Protein AF-A0A8T7EF44-F1 (afdb_monomer)

Solvent-accessible surface area (backbone atoms only — not comparable to full-atom values): 13063 Å² total; per-residue (Å²): 136,85,84,79,84,84,71,67,65,66,62,53,54,52,51,52,52,53,52,50,49,51,51,51,49,50,51,50,52,53,50,50,57,47,48,60,54,54,72,67,43,78,77,79,65,76,77,76,82,50,74,71,55,57,51,50,39,50,51,51,50,52,50,48,64,78,39,35,59,76,79,38,73,73,38,42,72,37,66,84,76,73,82,87,75,53,91,86,51,79,58,60,16,49,61,28,76,53,98,60,43,70,38,52,36,31,26,26,42,82,87,61,26,39,36,41,36,44,79,31,77,41,66,58,57,66,66,54,57,62,48,46,53,38,42,46,53,45,44,54,76,74,69,55,52,96,93,47,52,67,34,33,36,40,40,20,52,39,87,47,76,67,38,50,60,64,47,75,77,50,84,60,59,48,78,44,78,53,87,83,89,86,84,85,78,78,68,63,94,91,45,75,76,60,84,75,64,67,68,65,62,69,70,67,66,78,78,78,83,86,85,89,134

Mean predicted aligned error: 16.32 Å

Sequence (213 aa):
MMDWSAFGGAAVGAIFAVVAMIVIFAIWDYFDRRKAKNDQQPTQSKPAKSPLDDILESHLEEYIIAHFGELFPGWKIVDVESDTAAKMIRPLGVRRRTEGGEIDILCTDNNGDFVVIELKRNRAPDEVVAQIDRYMAWVEQNLVQPNQQVRGIIIARKFSKHLNYTLSRRSGIDFWLYDWQLNFTPVTNGQTKGVSEIHDSNLNQSNQGHLDA

Nearest PDB structures (foldseek):
  5gkh-assembly1_B  TM=8.543E-01  e=9.699E-0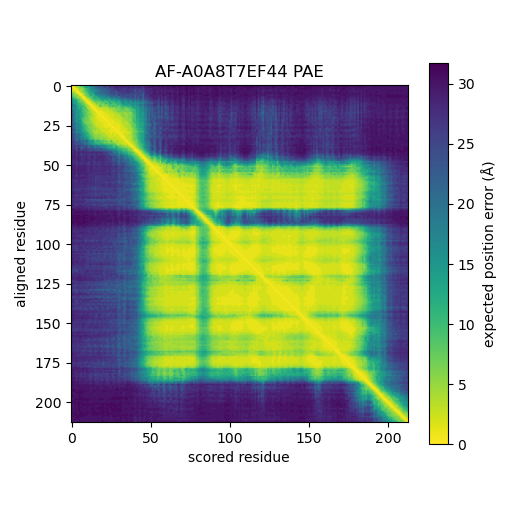7  Thermococcus kodakarensis KOD1
  2vld-assembly1_B  TM=8.058E-01  e=9.091E-07  Pyrococcus abyssi
  5gkj-assembly1_B  TM=7.876E-01  e=1.854E-06  Thermococcus kodakarensis KOD1
  6wan-assembly2_B  TM=4.853E-01  e=4.666E-01  Acinetobacter baumannii
  1fo8-assembly1_A  TM=5.170E-01  e=3.708E+00  Oryctolagus cuniculus

pLDDT: mean 77.29, std 19.38, range [37.94, 98.5]

Secondary structure (DSSP, 8-state):
----TTSSHHHHHHHHHHHHHHHHHHHHHHHHHHHHHHTTS-----PPPPHHHHHHHHHHHHHHHHTHHHHSTT-EE------SSGGGS--TTEEEEETTEEEEEEEE-TTS-EEEEEEEEEEPPTHHHHHHHHHHHHHHHHTPPTT--EEEEEEEEE--HHHHHHHTT-SSEEEEE----------BTTB---TTSTTTTTTSSTTSSSS--

Foldseek 3Di:
DDDPPPPPPPVVVVVVVVVVVVVVVVVVVVVVVVVVVVVPPPPPDPPDQDPVQVVLQVVVLVVCQVCVCVVAPQKAFDADDPDPDCPVPRGCQALPQDPLGTQRTWIAHNVRAIEGEAEGAAEDDLCVVVSQVSVLVRCCVPPDDPPHHYAYEYEYADYDPVNVVSCVPDPRYYYHHDDDDDDDFDDDPNDTPDPVPVVVVVVPPVPPPDDDD

Structure (mmCIF, N/CA/C/O backbone):
data_AF-A0A8T7EF44-F1
#
_entry.id   AF-A0A8T7EF44-F1
#
loop_
_atom_site.group_PDB
_atom_site.id
_atom_site.type_symbol
_atom_site.label_atom_id
_atom_site.label_alt_id
_atom_site.label_comp_id
_atom_site.label_asym_id
_atom_site.label_entity_id
_atom_site.label_seq_id
_atom_site.pdbx_PDB_ins_code
_atom_site.Cartn_x
_atom_site.Cartn_y
_atom_site.Cartn_z
_atom_site.occupancy
_atom_site.B_iso_or_equiv
_atom_site.auth_seq_id
_atom_site.auth_comp_id
_atom_site.auth_asym_id
_atom_site.auth_atom_id
_atom_site.pdbx_PDB_model_num
ATOM 1 N N . MET A 1 1 ? 16.120 -10.503 90.302 1.00 42.62 1 MET A N 1
ATOM 2 C CA . MET A 1 1 ? 16.284 -11.131 88.974 1.00 42.62 1 MET A CA 1
ATOM 3 C C . MET A 1 1 ? 16.187 -10.019 87.946 1.00 42.62 1 MET A C 1
ATOM 5 O O . MET A 1 1 ? 15.164 -9.354 87.922 1.00 42.62 1 MET A O 1
ATOM 9 N N . MET A 1 2 ? 17.268 -9.730 87.220 1.00 52.81 2 MET A N 1
ATOM 10 C CA . MET A 1 2 ? 17.282 -8.707 86.166 1.00 52.81 2 MET A CA 1
ATOM 11 C C . MET A 1 2 ? 16.935 -9.355 84.822 1.00 52.81 2 MET A C 1
ATOM 13 O O . MET A 1 2 ? 17.515 -10.379 84.467 1.00 52.81 2 MET A O 1
ATOM 17 N N . ASP A 1 3 ? 15.963 -8.755 84.138 1.00 48.78 3 ASP A N 1
ATOM 18 C CA . ASP A 1 3 ? 15.400 -9.149 82.845 1.00 48.78 3 ASP A CA 1
ATOM 19 C C . ASP A 1 3 ? 16.336 -8.748 81.685 1.00 48.78 3 ASP A C 1
ATOM 21 O O . ASP A 1 3 ? 16.871 -7.640 81.655 1.00 48.78 3 ASP A O 1
ATOM 25 N N . TRP A 1 4 ? 16.547 -9.676 80.749 1.00 52.94 4 TRP A N 1
ATOM 26 C CA . TRP A 1 4 ? 17.462 -9.590 79.601 1.00 52.94 4 TRP A CA 1
ATOM 27 C C . TRP A 1 4 ? 16.762 -9.193 78.283 1.00 52.94 4 TRP A C 1
ATOM 29 O O . TRP A 1 4 ? 17.351 -9.286 77.206 1.00 52.94 4 TRP A O 1
ATOM 39 N N . SER A 1 5 ? 15.516 -8.719 78.328 1.00 53.34 5 SER A N 1
ATOM 40 C CA . SER A 1 5 ? 14.698 -8.450 77.134 1.00 53.34 5 SER A CA 1
ATOM 41 C C . SER A 1 5 ? 15.099 -7.223 76.283 1.00 53.34 5 SER A C 1
ATOM 43 O O . SER A 1 5 ? 14.520 -7.010 75.219 1.00 53.34 5 SER A O 1
ATOM 45 N N . ALA A 1 6 ? 16.120 -6.442 76.661 1.00 53.09 6 ALA A N 1
ATOM 46 C CA . ALA A 1 6 ? 16.415 -5.150 76.019 1.00 53.09 6 ALA A CA 1
ATOM 47 C C . ALA A 1 6 ? 17.637 -5.095 75.072 1.00 53.09 6 ALA A C 1
ATOM 49 O O . ALA A 1 6 ? 17.954 -4.016 74.577 1.00 53.09 6 ALA A O 1
ATOM 50 N N . PHE A 1 7 ? 18.319 -6.210 74.768 1.00 47.59 7 PHE A N 1
ATOM 51 C CA . PHE A 1 7 ? 19.510 -6.191 73.885 1.00 47.59 7 PHE A CA 1
ATOM 52 C C . PHE A 1 7 ? 19.344 -6.875 72.510 1.00 47.59 7 PHE A C 1
ATOM 54 O O . PHE A 1 7 ? 20.283 -6.898 71.718 1.00 47.59 7 PHE A O 1
ATOM 61 N N . GLY A 1 8 ? 18.156 -7.395 72.176 1.00 49.62 8 GLY A N 1
ATOM 62 C CA . GLY A 1 8 ? 17.941 -8.179 70.946 1.00 49.62 8 GLY A CA 1
ATOM 63 C C . GLY A 1 8 ? 17.589 -7.395 69.670 1.00 49.62 8 GLY A C 1
ATOM 64 O O . GLY A 1 8 ? 17.752 -7.921 68.574 1.00 49.62 8 GLY A O 1
ATOM 65 N N . GLY A 1 9 ? 17.106 -6.150 69.768 1.00 47.81 9 GLY A N 1
ATOM 66 C CA . GLY A 1 9 ? 16.513 -5.442 68.617 1.00 47.81 9 GLY A CA 1
ATOM 67 C C . GLY A 1 9 ? 17.510 -4.750 67.677 1.00 47.81 9 GLY A C 1
ATOM 68 O O . GLY A 1 9 ? 17.358 -4.800 66.458 1.00 47.81 9 GLY A O 1
ATOM 69 N N . ALA A 1 10 ? 18.557 -4.125 68.223 1.00 48.84 10 ALA A N 1
ATOM 70 C CA . ALA A 1 10 ? 19.486 -3.306 67.436 1.00 48.84 10 ALA A CA 1
ATOM 71 C C . ALA A 1 10 ? 20.467 -4.143 66.591 1.00 48.84 10 ALA A C 1
ATOM 73 O O . ALA A 1 10 ? 20.766 -3.786 65.452 1.00 48.84 10 ALA A O 1
ATOM 74 N N . ALA A 1 11 ? 20.925 -5.288 67.112 1.00 50.25 11 ALA A N 1
ATOM 75 C CA . ALA A 1 11 ? 21.836 -6.185 66.397 1.00 50.25 11 ALA A CA 1
ATOM 76 C C . ALA A 1 11 ? 21.150 -6.878 65.206 1.00 50.25 11 ALA A C 1
ATOM 78 O O . ALA A 1 11 ? 21.739 -7.004 64.134 1.00 50.25 11 ALA A O 1
ATOM 79 N N . VAL A 1 12 ? 19.880 -7.265 65.363 1.00 53.81 12 VAL A N 1
ATOM 80 C CA . VAL A 1 12 ? 19.087 -7.902 64.303 1.00 53.81 12 VAL A CA 1
ATOM 81 C C . VAL A 1 12 ? 18.802 -6.912 63.165 1.00 53.81 12 VAL A C 1
ATOM 83 O O . VAL A 1 12 ? 19.000 -7.255 62.002 1.00 53.81 12 VAL A O 1
ATOM 86 N N . GLY A 1 13 ? 18.451 -5.657 63.477 1.00 52.31 13 GLY A N 1
ATOM 87 C CA . GLY A 1 13 ? 18.259 -4.603 62.469 1.00 52.31 13 GLY A CA 1
ATOM 88 C C . GLY A 1 13 ? 19.527 -4.268 61.668 1.00 52.31 13 GLY A C 1
ATOM 89 O O . GLY A 1 13 ? 19.456 -4.091 60.452 1.00 52.31 13 GLY A O 1
ATOM 90 N N . ALA A 1 14 ? 20.695 -4.255 62.320 1.00 56.88 14 ALA A N 1
ATOM 91 C CA . ALA A 1 14 ? 21.978 -4.038 61.648 1.00 56.88 14 ALA A CA 1
ATOM 92 C C . ALA A 1 14 ? 22.349 -5.198 60.705 1.00 56.88 14 ALA A C 1
ATOM 94 O O . ALA A 1 14 ? 22.816 -4.961 59.592 1.00 56.88 14 ALA A O 1
ATOM 95 N N . ILE A 1 15 ? 22.079 -6.447 61.103 1.00 58.31 15 ILE A N 1
ATOM 96 C CA . ILE A 1 15 ? 22.309 -7.627 60.254 1.00 58.31 15 ILE A CA 1
ATOM 97 C C . ILE A 1 15 ? 21.389 -7.600 59.024 1.00 58.31 15 ILE A C 1
ATOM 99 O O . ILE A 1 15 ? 21.861 -7.832 57.911 1.00 58.31 15 ILE A O 1
ATOM 103 N N . PHE A 1 16 ? 20.108 -7.245 59.181 1.00 60.81 16 PHE A N 1
ATOM 104 C CA . PHE A 1 16 ? 19.189 -7.100 58.045 1.00 60.81 16 PHE A CA 1
ATOM 105 C C . PHE A 1 16 ? 19.627 -6.004 57.065 1.00 60.81 16 PHE A C 1
ATOM 107 O O . PHE A 1 16 ? 19.543 -6.211 55.855 1.00 60.81 16 PHE A O 1
ATOM 114 N N . ALA A 1 17 ? 20.143 -4.873 57.555 1.00 62.88 17 ALA A N 1
ATOM 115 C CA . ALA A 1 17 ? 20.656 -3.802 56.699 1.00 62.88 17 ALA A CA 1
ATOM 116 C C . ALA A 1 17 ? 21.891 -4.239 55.889 1.00 62.88 17 ALA A C 1
ATOM 118 O O . ALA A 1 17 ? 21.981 -3.951 54.694 1.00 62.88 17 ALA A O 1
ATOM 119 N N . VAL A 1 18 ? 22.811 -4.985 56.509 1.00 67.25 18 VAL A N 1
ATOM 120 C CA . VAL A 1 18 ? 24.005 -5.517 55.830 1.00 67.25 18 VAL A CA 1
ATOM 121 C C . VAL A 1 18 ? 23.618 -6.563 54.782 1.00 67.25 18 VAL A C 1
ATOM 123 O O . VAL A 1 18 ? 24.105 -6.508 53.654 1.00 67.25 18 VAL A O 1
ATOM 126 N N . VAL A 1 19 ? 22.693 -7.473 55.102 1.00 70.12 19 VAL A N 1
ATOM 127 C CA . VAL A 1 19 ? 22.200 -8.477 54.143 1.00 70.12 19 VAL A CA 1
ATOM 128 C C . VAL A 1 19 ? 21.453 -7.811 52.982 1.00 70.12 19 VAL A C 1
ATOM 130 O O . VAL A 1 19 ? 21.688 -8.169 51.830 1.00 70.12 19 VAL A O 1
ATOM 133 N N . ALA A 1 20 ? 20.619 -6.801 53.248 1.00 70.75 20 ALA A N 1
ATOM 134 C CA . ALA A 1 20 ? 19.933 -6.042 52.204 1.00 70.75 20 ALA A CA 1
ATOM 135 C C . ALA A 1 20 ? 20.921 -5.316 51.277 1.00 70.75 20 ALA A C 1
ATOM 137 O O . ALA A 1 20 ? 20.749 -5.357 50.061 1.00 70.75 20 ALA A O 1
ATOM 138 N N . MET A 1 21 ? 21.989 -4.717 51.818 1.00 70.69 21 MET A N 1
ATOM 139 C CA . MET A 1 21 ? 23.037 -4.099 50.999 1.00 70.69 21 MET A CA 1
ATOM 140 C C . MET A 1 21 ? 23.802 -5.114 50.151 1.00 70.69 21 MET A C 1
ATOM 142 O O . MET A 1 21 ? 24.067 -4.832 48.987 1.00 70.69 21 MET A O 1
ATOM 146 N N . ILE A 1 22 ? 24.107 -6.300 50.683 1.00 79.06 22 ILE A N 1
ATOM 147 C CA . ILE A 1 22 ? 24.758 -7.370 49.911 1.00 79.06 22 ILE A CA 1
ATOM 148 C C . ILE A 1 22 ? 23.847 -7.845 48.773 1.00 79.06 22 ILE A C 1
ATOM 150 O O . ILE A 1 22 ? 24.324 -8.050 47.660 1.00 79.06 22 ILE A O 1
ATOM 154 N N . VAL A 1 23 ? 22.539 -7.973 49.014 1.00 74.62 23 VAL A N 1
ATOM 155 C CA . VAL A 1 23 ? 21.565 -8.356 47.979 1.00 74.62 23 VAL A CA 1
ATOM 156 C C . VAL A 1 23 ? 21.418 -7.261 46.921 1.00 74.62 23 VAL A C 1
ATOM 158 O O . VAL A 1 23 ? 21.442 -7.570 45.734 1.00 74.62 23 VAL A O 1
ATOM 161 N N . ILE A 1 24 ? 21.326 -5.988 47.316 1.00 77.25 24 ILE A N 1
ATOM 162 C CA . ILE A 1 24 ? 21.280 -4.856 46.377 1.00 77.25 24 ILE A CA 1
ATOM 163 C C . ILE A 1 24 ? 22.566 -4.794 45.554 1.00 77.25 24 ILE A C 1
ATOM 165 O O . ILE A 1 24 ? 22.494 -4.637 44.340 1.00 77.25 24 ILE A O 1
ATOM 169 N N . PHE A 1 25 ? 23.727 -4.970 46.187 1.00 80.69 25 PHE A N 1
ATOM 170 C CA . PHE A 1 25 ? 25.013 -5.004 45.501 1.00 80.69 25 PHE A CA 1
ATOM 171 C C . PHE A 1 25 ? 25.106 -6.195 44.543 1.00 80.69 25 PHE A C 1
ATOM 173 O O . PHE A 1 25 ? 25.556 -6.026 43.419 1.00 80.69 25 PHE A O 1
ATOM 180 N N . ALA A 1 26 ? 24.617 -7.375 44.931 1.00 81.75 26 ALA A N 1
ATOM 181 C CA . ALA A 1 26 ? 24.572 -8.547 44.061 1.00 81.75 26 ALA A CA 1
ATOM 182 C C . ALA A 1 26 ? 23.602 -8.364 42.883 1.00 81.75 26 ALA A C 1
ATOM 184 O O . ALA A 1 26 ? 23.908 -8.800 41.778 1.00 81.75 26 ALA A O 1
ATOM 185 N N . ILE A 1 27 ? 22.456 -7.703 43.088 1.00 77.62 27 ILE A N 1
ATOM 186 C CA . ILE A 1 27 ? 21.514 -7.349 42.014 1.00 77.62 27 ILE A CA 1
ATOM 187 C C . ILE A 1 27 ? 22.151 -6.313 41.083 1.00 77.62 27 ILE A C 1
ATOM 189 O O . ILE A 1 27 ? 22.096 -6.478 39.867 1.00 77.62 27 ILE A O 1
ATOM 193 N N . TRP A 1 28 ? 22.787 -5.279 41.633 1.00 72.50 28 TRP A N 1
ATOM 194 C CA . TRP A 1 28 ? 23.479 -4.250 40.861 1.00 72.50 28 TRP A CA 1
ATOM 195 C C . TRP A 1 28 ? 24.637 -4.846 40.045 1.00 72.50 28 TRP A C 1
ATOM 197 O O . TRP A 1 28 ? 24.660 -4.679 38.832 1.00 72.50 28 TRP A O 1
ATOM 207 N N . ASP A 1 29 ? 25.500 -5.664 40.657 1.00 76.62 29 ASP A N 1
ATOM 208 C CA . ASP A 1 29 ? 26.598 -6.389 39.994 1.00 76.62 29 ASP A CA 1
ATOM 209 C C . ASP A 1 29 ? 26.080 -7.401 38.952 1.00 76.62 29 ASP A C 1
ATOM 211 O O . ASP A 1 29 ? 26.639 -7.535 37.862 1.00 76.62 29 ASP A O 1
ATOM 215 N N . TYR A 1 30 ? 24.961 -8.081 39.230 1.00 74.44 30 TYR A N 1
ATOM 216 C CA . TYR A 1 30 ? 24.291 -8.953 38.261 1.00 74.44 30 TYR A CA 1
ATOM 217 C C . TYR A 1 30 ? 23.815 -8.178 37.023 1.00 74.44 30 TYR A C 1
ATOM 219 O O . TYR A 1 30 ? 23.988 -8.648 35.891 1.00 74.44 30 TYR A O 1
ATOM 227 N N . PHE A 1 31 ? 23.239 -6.989 37.218 1.00 73.56 31 PHE A N 1
ATOM 228 C CA . PHE A 1 31 ? 22.795 -6.123 36.127 1.00 73.56 31 PHE A CA 1
ATOM 229 C C . PHE A 1 31 ? 23.965 -5.481 35.373 1.00 73.56 31 PHE A C 1
ATOM 231 O O . PHE A 1 31 ? 23.935 -5.467 34.142 1.00 73.56 31 PHE A O 1
ATOM 238 N N . ASP A 1 32 ? 25.019 -5.043 36.057 1.00 75.31 32 ASP A N 1
ATOM 239 C CA . ASP A 1 32 ? 26.205 -4.444 35.436 1.00 75.31 32 ASP A CA 1
ATOM 240 C C . ASP A 1 32 ? 26.990 -5.452 34.595 1.00 75.31 32 ASP A C 1
ATOM 242 O O . ASP A 1 32 ? 27.363 -5.159 33.456 1.00 75.31 32 ASP A O 1
ATOM 246 N N . ARG A 1 33 ? 27.151 -6.693 35.075 1.00 73.19 33 ARG A N 1
ATOM 247 C CA . ARG A 1 33 ? 27.747 -7.778 34.274 1.00 73.19 33 ARG A CA 1
ATOM 248 C C . ARG A 1 33 ? 26.893 -8.138 33.059 1.00 73.19 33 ARG A C 1
ATOM 250 O O . ARG A 1 33 ? 27.440 -8.561 32.038 1.00 73.19 33 ARG A O 1
ATOM 257 N N . ARG A 1 34 ? 25.564 -7.978 33.139 1.00 67.62 34 ARG A N 1
ATOM 258 C CA . ARG A 1 34 ? 24.665 -8.116 31.981 1.00 67.62 34 ARG A CA 1
ATOM 259 C C . ARG A 1 34 ? 24.795 -6.951 31.016 1.00 67.62 34 ARG A C 1
ATOM 261 O O . ARG A 1 34 ? 24.807 -7.202 29.817 1.00 67.62 34 ARG A O 1
ATOM 268 N N . LYS A 1 35 ? 24.922 -5.720 31.510 1.00 63.19 35 LYS A N 1
ATOM 269 C CA . LYS A 1 35 ? 25.139 -4.536 30.676 1.00 63.19 35 LYS A CA 1
ATOM 270 C C . LYS A 1 35 ? 26.464 -4.651 29.921 1.00 63.19 35 LYS A C 1
ATOM 272 O O . LYS A 1 35 ? 26.450 -4.596 28.704 1.00 63.19 35 LYS A O 1
ATOM 277 N N . ALA A 1 36 ? 27.548 -5.030 30.600 1.00 63.59 36 ALA A N 1
ATOM 278 C CA . ALA A 1 36 ? 28.850 -5.276 29.975 1.00 63.59 36 ALA A CA 1
ATOM 279 C C . ALA A 1 36 ? 28.847 -6.431 28.947 1.00 63.59 36 ALA A C 1
ATOM 281 O O . ALA A 1 36 ? 29.561 -6.362 27.950 1.00 63.59 36 ALA A O 1
ATOM 282 N N . LYS A 1 37 ? 28.039 -7.486 29.154 1.00 57.84 37 LYS A N 1
ATOM 283 C CA . LYS A 1 37 ? 27.847 -8.562 28.158 1.00 57.84 37 LYS A CA 1
ATOM 284 C C . LYS A 1 37 ? 26.941 -8.149 26.991 1.00 57.84 37 LYS A C 1
ATOM 286 O O . LYS A 1 37 ? 27.199 -8.576 25.872 1.00 57.84 37 LYS A O 1
ATOM 291 N N . ASN A 1 38 ? 25.918 -7.326 27.231 1.00 57.69 38 ASN A N 1
ATOM 292 C CA . ASN A 1 38 ? 25.051 -6.781 26.180 1.00 57.69 38 ASN A CA 1
ATOM 293 C C . ASN A 1 38 ? 25.757 -5.703 25.347 1.00 57.69 38 ASN A C 1
ATOM 295 O O . ASN A 1 38 ? 25.516 -5.635 24.149 1.00 57.69 38 ASN A O 1
ATOM 299 N N . ASP A 1 39 ? 26.656 -4.920 25.946 1.00 61.16 39 ASP A N 1
ATOM 300 C CA . ASP A 1 39 ? 27.474 -3.913 25.258 1.00 61.16 39 ASP A CA 1
ATOM 301 C C . ASP A 1 39 ? 28.544 -4.560 24.350 1.00 61.16 39 ASP A C 1
ATOM 303 O O . ASP A 1 39 ? 29.075 -3.914 23.449 1.00 61.16 39 ASP A O 1
ATOM 307 N N . GLN A 1 40 ? 28.844 -5.851 24.555 1.00 51.62 40 GLN A N 1
ATOM 308 C CA . GLN A 1 40 ? 29.732 -6.662 23.708 1.00 51.62 40 GLN A CA 1
ATOM 309 C C . GLN A 1 40 ? 28.990 -7.549 22.701 1.00 51.62 40 GLN A C 1
ATOM 311 O O . GLN A 1 40 ? 29.628 -8.208 21.876 1.00 51.62 40 GLN A O 1
ATOM 316 N N . GLN A 1 41 ? 27.657 -7.561 22.720 1.00 38.16 41 GLN A N 1
ATOM 317 C CA . GLN A 1 41 ? 26.897 -8.090 21.601 1.00 38.16 41 GLN A CA 1
ATOM 318 C C . GLN A 1 41 ? 26.835 -6.964 20.569 1.00 38.16 41 GLN A C 1
ATOM 320 O O . GLN A 1 41 ? 26.291 -5.910 20.899 1.00 38.16 41 GLN A O 1
ATOM 325 N N . PRO A 1 42 ? 27.395 -7.119 19.350 1.00 37.94 42 PRO A N 1
ATOM 326 C CA . PRO A 1 42 ? 27.205 -6.108 18.324 1.00 37.94 42 PRO A CA 1
ATOM 327 C C . PRO A 1 42 ? 25.704 -5.870 18.227 1.00 37.94 42 PRO A C 1
ATOM 329 O O . PRO A 1 42 ? 24.940 -6.809 17.975 1.00 37.94 42 PRO A O 1
ATOM 332 N N . THR A 1 43 ? 25.281 -4.637 18.509 1.00 38.62 43 THR A N 1
ATOM 333 C CA . THR A 1 43 ? 23.939 -4.184 18.186 1.00 38.62 43 THR A CA 1
ATOM 334 C C . THR A 1 43 ? 23.743 -4.574 16.733 1.00 38.62 43 THR A C 1
ATOM 336 O O . THR A 1 43 ? 24.435 -4.070 15.850 1.00 38.62 43 THR A O 1
ATOM 339 N N . GLN A 1 44 ? 22.878 -5.558 16.475 1.00 39.53 44 GLN A N 1
ATOM 340 C CA . GLN A 1 44 ? 22.440 -5.834 15.118 1.00 39.53 44 GLN A CA 1
ATOM 341 C C . GLN A 1 44 ? 21.624 -4.610 14.722 1.00 39.53 44 GLN A C 1
ATOM 343 O O . GLN A 1 44 ? 20.414 -4.546 14.934 1.00 39.53 44 GLN A O 1
ATOM 348 N N . SER A 1 45 ? 22.318 -3.581 14.239 1.00 45.62 45 SER A N 1
ATOM 349 C CA . SER A 1 45 ? 21.699 -2.490 13.526 1.00 45.62 45 SER A CA 1
ATOM 350 C C . SER A 1 45 ? 20.901 -3.143 12.410 1.00 45.62 45 SER A C 1
ATOM 352 O O . SER A 1 45 ? 21.410 -3.976 11.654 1.00 45.62 45 SER A O 1
ATOM 354 N N . LYS A 1 46 ? 19.606 -2.824 12.364 1.00 44.53 46 LYS A N 1
ATOM 355 C CA . LYS A 1 46 ? 18.754 -3.137 11.222 1.00 44.53 46 LYS A CA 1
ATOM 356 C C . LYS A 1 46 ? 19.574 -2.806 9.966 1.00 44.53 46 LYS A C 1
ATOM 358 O O . LYS A 1 46 ? 20.077 -1.681 9.901 1.00 44.53 46 LYS A O 1
ATOM 363 N N . PRO A 1 47 ? 19.807 -3.763 9.048 1.00 46.91 47 PRO A N 1
ATOM 364 C CA . PRO A 1 47 ? 20.711 -3.538 7.930 1.00 46.91 47 PRO A CA 1
ATOM 365 C C . PRO A 1 47 ? 20.274 -2.269 7.204 1.00 46.91 47 PRO A C 1
ATOM 367 O O . PRO A 1 47 ? 19.097 -2.126 6.864 1.00 46.91 47 PRO A O 1
ATOM 370 N N . ALA A 1 48 ? 21.208 -1.329 7.040 1.00 62.91 48 ALA A N 1
ATOM 371 C CA . ALA A 1 48 ? 20.953 -0.119 6.279 1.00 62.91 48 ALA A CA 1
ATOM 372 C C . ALA A 1 48 ? 20.463 -0.530 4.885 1.00 62.91 48 ALA A C 1
ATOM 374 O O . ALA A 1 48 ? 21.028 -1.436 4.265 1.00 62.91 48 ALA A O 1
ATOM 375 N N . LYS A 1 49 ? 19.378 0.096 4.424 1.00 64.62 49 LYS A N 1
ATOM 376 C CA . LYS A 1 49 ? 18.837 -0.143 3.085 1.00 64.62 49 LYS A CA 1
ATOM 377 C C . LYS A 1 49 ? 19.943 0.086 2.050 1.00 64.62 49 LYS A C 1
ATOM 379 O O . LYS A 1 49 ? 20.682 1.064 2.128 1.00 64.62 49 LYS A O 1
ATOM 384 N N . SER A 1 50 ? 20.090 -0.852 1.117 1.00 76.81 50 SER A N 1
ATOM 385 C CA . SER A 1 50 ? 21.052 -0.729 0.017 1.00 76.81 50 SER A CA 1
ATOM 386 C C . SER A 1 50 ? 20.575 0.351 -0.969 1.00 76.81 50 SER A C 1
ATOM 388 O O . SER A 1 50 ? 19.379 0.400 -1.246 1.00 76.81 50 SER A O 1
ATOM 390 N N . PRO A 1 51 ? 21.462 1.164 -1.576 1.00 77.44 51 PRO A N 1
ATOM 391 C CA . PRO A 1 51 ? 21.072 2.157 -2.585 1.00 77.44 51 PRO A CA 1
ATOM 392 C C . PRO A 1 51 ? 20.271 1.571 -3.759 1.00 77.44 51 PRO A C 1
ATOM 394 O O . PRO A 1 51 ? 19.366 2.209 -4.287 1.00 77.44 51 PRO A O 1
ATOM 397 N N . LEU A 1 52 ? 20.557 0.322 -4.145 1.00 70.69 52 LEU A N 1
ATOM 398 C CA . LEU A 1 52 ? 19.797 -0.388 -5.181 1.00 70.69 52 LEU A CA 1
ATOM 399 C C . LEU A 1 52 ? 18.356 -0.702 -4.736 1.00 70.69 52 LEU A C 1
ATOM 401 O O . LEU A 1 52 ? 17.456 -0.868 -5.558 1.00 70.69 52 LEU A O 1
ATOM 405 N N . ASP A 1 53 ? 18.135 -0.818 -3.431 1.00 70.75 53 ASP A N 1
ATOM 406 C CA . ASP A 1 53 ? 16.834 -1.093 -2.831 1.00 70.75 53 ASP A CA 1
ATOM 407 C C . ASP A 1 53 ? 15.933 0.125 -2.896 1.00 70.75 53 ASP A C 1
ATOM 409 O O . ASP A 1 53 ? 14.781 -0.006 -3.312 1.00 70.75 53 ASP A O 1
ATOM 413 N N . ASP A 1 54 ? 16.484 1.296 -2.606 1.00 75.19 54 ASP A N 1
ATOM 414 C CA . ASP A 1 54 ? 15.750 2.555 -2.687 1.00 75.19 54 ASP A CA 1
ATOM 415 C C . ASP A 1 54 ? 15.428 2.952 -4.133 1.00 75.19 54 ASP A C 1
ATOM 417 O O . ASP A 1 54 ? 14.324 3.428 -4.401 1.00 75.19 54 ASP A O 1
ATOM 421 N N . ILE A 1 55 ? 16.327 2.673 -5.086 1.00 76.12 55 ILE A N 1
ATOM 422 C CA . ILE A 1 55 ? 16.070 2.895 -6.521 1.00 76.12 55 ILE A CA 1
ATOM 423 C C . ILE A 1 55 ? 14.892 2.038 -7.004 1.00 76.12 55 ILE A C 1
ATOM 425 O O . ILE A 1 55 ? 13.999 2.537 -7.681 1.00 76.12 55 ILE A O 1
ATOM 429 N N . LEU A 1 56 ? 14.855 0.751 -6.644 1.00 80.69 56 LEU A N 1
ATOM 430 C CA . LEU A 1 56 ? 13.794 -0.153 -7.099 1.00 80.69 56 LEU A CA 1
ATOM 431 C C . LEU A 1 56 ? 12.427 0.165 -6.485 1.00 80.69 56 LEU A C 1
ATOM 433 O O . LEU A 1 56 ? 11.416 0.035 -7.173 1.00 80.69 56 LEU A O 1
ATOM 437 N N . GLU A 1 57 ? 12.381 0.572 -5.214 1.00 77.62 57 GLU A N 1
ATOM 438 C CA . GLU A 1 57 ? 11.131 1.043 -4.606 1.00 77.62 57 GLU A CA 1
ATOM 439 C C . GLU A 1 57 ? 10.658 2.351 -5.249 1.00 77.62 57 GLU A C 1
ATOM 441 O O . GLU A 1 57 ? 9.485 2.451 -5.602 1.00 77.62 57 GLU A O 1
ATOM 446 N N . SER A 1 58 ? 11.570 3.298 -5.494 1.00 84.06 58 SER A N 1
ATOM 447 C CA . SER A 1 58 ? 11.255 4.548 -6.199 1.00 84.06 58 SER A CA 1
ATOM 448 C C . SER A 1 58 ? 10.715 4.290 -7.610 1.00 84.06 58 SER A C 1
ATOM 450 O O . SER A 1 58 ? 9.685 4.844 -7.978 1.00 84.06 58 SER A O 1
ATOM 452 N N . HIS A 1 59 ? 11.335 3.388 -8.380 1.00 87.12 59 HIS A N 1
ATOM 453 C CA . HIS A 1 59 ? 10.868 3.043 -9.728 1.00 87.12 59 HIS A CA 1
ATOM 454 C C . HIS A 1 59 ? 9.499 2.349 -9.730 1.00 87.12 59 HIS A C 1
ATOM 456 O O . HIS A 1 59 ? 8.686 2.603 -10.617 1.00 87.12 59 HIS A O 1
ATOM 462 N N . LEU A 1 60 ? 9.225 1.469 -8.756 1.00 89.06 60 LEU A N 1
ATOM 463 C CA . LEU A 1 60 ? 7.902 0.853 -8.612 1.00 89.06 60 LEU A CA 1
ATOM 464 C C . LEU A 1 60 ? 6.838 1.917 -8.330 1.00 89.06 60 LEU A C 1
ATOM 466 O O . LEU A 1 60 ? 5.776 1.906 -8.946 1.00 89.06 60 LEU A O 1
ATOM 470 N N . GLU A 1 61 ? 7.127 2.821 -7.399 1.00 92.44 61 GLU A N 1
ATOM 471 C CA . GLU A 1 61 ? 6.237 3.917 -7.033 1.00 92.44 61 GLU A CA 1
ATOM 472 C C . GLU A 1 61 ? 5.963 4.838 -8.228 1.00 92.44 61 GLU A C 1
ATOM 474 O O . GLU A 1 61 ? 4.806 5.110 -8.541 1.00 92.44 61 GLU A O 1
ATOM 479 N N . GLU A 1 62 ? 7.009 5.272 -8.935 1.00 91.44 62 GLU A N 1
ATOM 480 C CA . GLU A 1 62 ? 6.893 6.087 -10.148 1.00 91.44 62 GLU A CA 1
ATOM 481 C C . GLU A 1 62 ? 6.054 5.400 -11.227 1.00 91.44 62 GLU A C 1
ATOM 483 O O . GLU A 1 62 ? 5.164 6.035 -11.797 1.00 91.44 62 GLU A O 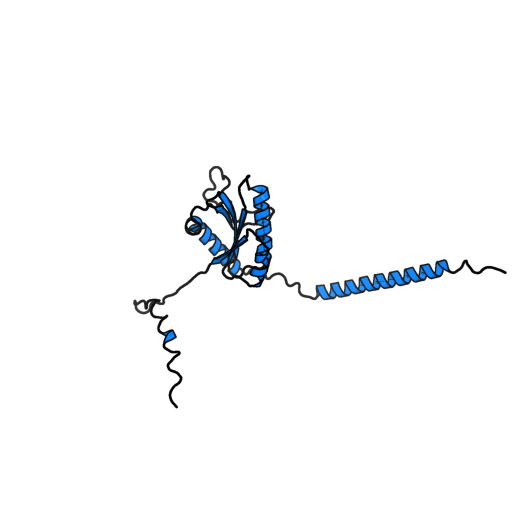1
ATOM 488 N N . TYR A 1 63 ? 6.276 4.103 -11.459 1.00 92.00 63 TYR A N 1
ATOM 489 C CA . TYR A 1 63 ? 5.481 3.321 -12.404 1.00 92.00 63 TYR A CA 1
ATOM 490 C C . TYR A 1 63 ? 4.004 3.277 -11.997 1.00 92.00 63 TYR A C 1
ATOM 492 O O . TYR A 1 63 ? 3.124 3.538 -12.818 1.00 92.00 63 TYR A O 1
ATOM 500 N N . ILE A 1 64 ? 3.722 2.997 -10.721 1.00 94.31 64 ILE A N 1
ATOM 501 C CA . ILE A 1 64 ? 2.348 2.954 -10.213 1.00 94.31 64 ILE A CA 1
ATOM 502 C C . ILE A 1 64 ? 1.660 4.309 -10.382 1.00 94.31 64 ILE A C 1
ATOM 504 O O . ILE A 1 64 ? 0.504 4.349 -10.786 1.00 94.31 64 ILE A O 1
ATOM 508 N N . ILE A 1 65 ? 2.347 5.414 -10.098 1.00 93.50 65 ILE A N 1
ATOM 509 C CA . ILE A 1 65 ? 1.771 6.760 -10.212 1.00 93.50 65 ILE A CA 1
ATOM 510 C C . ILE A 1 65 ? 1.504 7.120 -11.673 1.00 93.50 65 ILE A C 1
ATOM 512 O O . ILE A 1 65 ? 0.427 7.626 -11.985 1.00 93.50 65 ILE A O 1
ATOM 516 N N . ALA A 1 66 ? 2.460 6.847 -12.565 1.00 92.56 66 ALA A N 1
ATOM 517 C CA . ALA A 1 66 ? 2.330 7.144 -13.990 1.00 92.56 66 ALA A CA 1
ATOM 518 C C . ALA A 1 66 ? 1.172 6.372 -14.645 1.00 92.56 66 ALA A C 1
ATOM 520 O O . ALA A 1 66 ? 0.501 6.906 -15.526 1.00 92.56 66 ALA A O 1
ATOM 521 N N . HIS A 1 67 ? 0.905 5.154 -14.169 1.00 94.12 67 HIS A N 1
ATOM 522 C CA . HIS A 1 67 ? -0.129 4.258 -14.691 1.00 94.12 67 HIS A CA 1
ATOM 523 C C . HIS A 1 67 ? -1.299 4.059 -13.714 1.00 94.12 67 HIS A C 1
ATOM 525 O O . HIS A 1 67 ? -2.031 3.074 -13.809 1.00 94.12 67 HIS A O 1
ATOM 531 N N . PHE A 1 68 ? -1.506 4.979 -12.764 1.00 95.31 68 PHE A N 1
ATOM 532 C CA . PHE A 1 68 ? -2.423 4.746 -11.642 1.00 95.31 68 PHE A CA 1
ATOM 533 C C . PHE A 1 68 ? -3.855 4.451 -12.098 1.00 95.31 68 PHE A C 1
ATOM 535 O O . PHE A 1 68 ? -4.472 3.510 -11.613 1.00 95.31 68 PHE A O 1
ATOM 542 N N . GLY A 1 69 ? -4.369 5.204 -13.075 1.00 94.25 69 GLY A N 1
ATOM 543 C CA . GLY A 1 69 ? -5.719 4.993 -13.609 1.00 94.25 69 GLY A CA 1
ATOM 544 C C . GLY A 1 69 ? -5.891 3.684 -14.389 1.00 94.25 69 GLY A C 1
ATOM 545 O O . GLY A 1 69 ? -7.010 3.190 -14.496 1.00 94.25 69 GLY A O 1
ATOM 546 N N . GLU A 1 70 ? -4.803 3.112 -14.911 1.00 95.19 70 GLU A N 1
ATOM 547 C CA . GLU A 1 70 ? -4.810 1.810 -15.591 1.00 95.19 70 GLU A CA 1
ATOM 548 C C . GLU A 1 70 ? -4.768 0.666 -14.571 1.00 95.19 70 GLU A C 1
ATOM 550 O O . GLU A 1 70 ? -5.508 -0.308 -14.693 1.00 95.19 70 GLU A O 1
ATOM 555 N N . LEU A 1 71 ? -3.924 0.805 -13.545 1.00 95.25 71 LEU A N 1
ATOM 556 C CA . LEU A 1 71 ? -3.747 -0.188 -12.483 1.00 95.25 71 LEU A CA 1
ATOM 557 C C . LEU A 1 71 ? -4.926 -0.218 -11.501 1.00 95.25 71 LEU A C 1
ATOM 559 O O . LEU A 1 71 ? -5.278 -1.282 -10.993 1.00 95.25 71 LEU A O 1
ATOM 563 N N . PHE A 1 72 ? -5.548 0.937 -11.255 1.00 96.69 72 PHE A N 1
ATOM 564 C CA . PHE A 1 72 ? -6.660 1.117 -10.322 1.00 96.69 72 PHE A CA 1
ATOM 565 C C . PHE A 1 72 ? -7.811 1.901 -10.983 1.00 96.69 72 PHE A C 1
ATOM 567 O O . PHE A 1 72 ? -8.030 3.077 -10.673 1.00 96.69 72 PHE A O 1
ATOM 574 N N . PRO A 1 73 ? -8.572 1.285 -11.908 1.00 96.56 73 PRO A N 1
ATOM 575 C CA . PRO A 1 73 ? -9.611 1.987 -12.654 1.00 96.56 73 PRO A CA 1
ATOM 576 C C . PRO A 1 73 ? -10.663 2.659 -11.760 1.00 96.56 73 PRO A C 1
ATOM 578 O O . PRO A 1 73 ? -11.339 2.019 -10.948 1.00 96.56 73 PRO A O 1
ATOM 581 N N . GLY A 1 74 ? -10.802 3.974 -11.948 1.00 95.31 74 GLY A N 1
ATOM 582 C CA . GLY A 1 74 ? -11.749 4.836 -11.236 1.00 95.31 74 GLY A CA 1
ATOM 583 C C . GLY A 1 74 ? -11.296 5.298 -9.844 1.00 95.31 74 GLY A C 1
ATOM 584 O O . GLY A 1 74 ? -11.919 6.193 -9.269 1.00 95.31 74 GLY A O 1
ATOM 585 N N . TRP A 1 75 ? -10.172 4.782 -9.340 1.00 97.44 75 TRP A N 1
ATOM 586 C CA . TRP A 1 75 ? -9.556 5.278 -8.110 1.00 97.44 75 TRP A CA 1
ATOM 587 C C . TRP A 1 75 ? -8.836 6.601 -8.377 1.00 97.44 75 TRP A C 1
ATOM 589 O O . TRP A 1 75 ? -8.428 6.899 -9.505 1.00 97.44 75 TRP A O 1
ATOM 599 N N . LYS A 1 76 ? -8.658 7.411 -7.332 1.00 95.94 76 LYS A N 1
ATOM 600 C CA . LYS A 1 76 ? -8.033 8.736 -7.434 1.00 95.94 76 LYS A CA 1
ATOM 601 C C . LYS A 1 76 ? -6.989 8.917 -6.347 1.00 95.94 76 LYS A C 1
ATOM 603 O O . LYS A 1 76 ? -7.295 8.771 -5.169 1.00 95.94 76 LYS A O 1
ATOM 608 N N . ILE A 1 77 ? -5.762 9.272 -6.723 1.00 95.75 77 ILE A N 1
ATOM 609 C CA . ILE A 1 77 ? -4.767 9.719 -5.741 1.00 95.75 77 ILE A CA 1
ATOM 610 C C . ILE A 1 77 ? -5.303 10.992 -5.080 1.00 95.75 77 ILE A C 1
ATOM 612 O O . ILE A 1 77 ? -5.803 11.882 -5.768 1.00 95.75 77 ILE A O 1
ATOM 616 N N . VAL A 1 78 ? -5.236 11.054 -3.748 1.00 92.94 78 VAL A N 1
ATOM 617 C CA . VAL A 1 78 ? -5.758 12.190 -2.986 1.00 92.94 78 VAL A CA 1
ATOM 618 C C . VAL A 1 78 ? -4.979 13.449 -3.359 1.00 92.94 78 VAL A C 1
ATOM 620 O O . VAL A 1 78 ? -3.752 13.473 -3.295 1.00 92.94 78 VAL A O 1
ATOM 623 N N . ASP A 1 79 ? -5.701 14.503 -3.718 1.00 82.31 79 ASP A N 1
ATOM 624 C CA . ASP A 1 79 ? -5.144 15.806 -4.062 1.00 82.31 79 ASP A CA 1
ATOM 625 C C . ASP A 1 79 ? -5.968 16.867 -3.325 1.00 82.31 79 ASP A C 1
ATOM 627 O O . ASP A 1 79 ? -7.059 17.241 -3.752 1.00 82.31 79 ASP A O 1
ATOM 631 N N . VAL A 1 80 ? -5.528 17.248 -2.123 1.00 58.91 80 VAL A N 1
ATOM 632 C CA . VAL A 1 80 ? -6.238 18.238 -1.298 1.00 58.91 80 VAL A CA 1
ATOM 633 C C . VAL A 1 80 ? -5.724 19.625 -1.674 1.00 58.91 80 VAL A C 1
ATOM 635 O O . VAL A 1 80 ? -4.745 20.088 -1.103 1.00 58.91 80 VAL A O 1
ATOM 638 N N . GLU A 1 81 ? -6.364 20.222 -2.681 1.00 53.78 81 GLU A N 1
ATOM 639 C CA . GLU A 1 81 ? -6.265 21.626 -3.116 1.00 53.78 81 GLU A CA 1
ATOM 640 C C . GLU A 1 81 ? -4.867 22.268 -3.023 1.00 53.78 81 GLU A C 1
ATOM 642 O O . GLU A 1 81 ? -4.523 22.943 -2.054 1.00 53.78 81 GLU A O 1
ATOM 647 N N . SER A 1 82 ? -4.083 22.174 -4.101 1.00 44.53 82 SER A N 1
ATOM 648 C CA . SER A 1 82 ? -3.114 23.231 -4.395 1.00 44.53 82 SER A CA 1
ATOM 649 C C . SER A 1 82 ? -3.797 24.282 -5.264 1.00 44.53 82 SER A C 1
ATOM 651 O O . SER A 1 82 ? -3.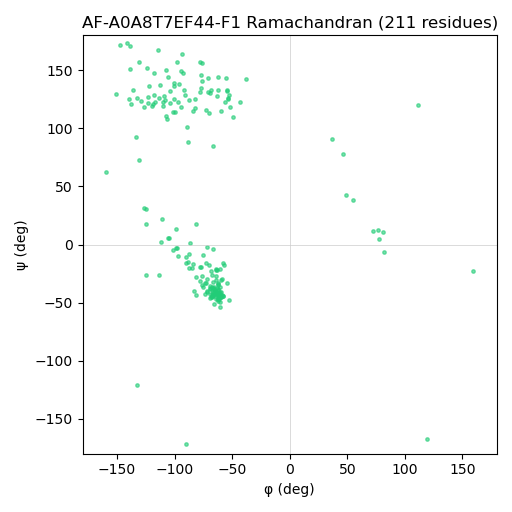964 24.092 -6.475 1.00 44.53 82 SER A O 1
ATOM 653 N N . ASP A 1 83 ? -4.204 25.384 -4.648 1.00 50.09 83 ASP A N 1
ATOM 654 C CA . ASP A 1 83 ? -4.691 26.543 -5.378 1.00 50.09 83 ASP A CA 1
ATOM 655 C C . ASP A 1 83 ? -3.564 27.039 -6.306 1.00 50.09 83 ASP A C 1
ATOM 657 O O . ASP A 1 83 ? -2.474 27.416 -5.874 1.00 50.09 83 ASP A O 1
ATOM 661 N N . THR A 1 84 ? -3.806 26.950 -7.614 1.00 55.31 84 THR A N 1
ATOM 662 C CA . THR A 1 84 ? -3.105 27.686 -8.679 1.00 55.31 84 THR A CA 1
ATOM 663 C C . THR A 1 84 ? -1.563 27.738 -8.621 1.00 55.31 84 THR A C 1
ATOM 665 O O . THR A 1 84 ? -0.998 28.764 -8.271 1.00 55.31 84 THR A O 1
ATOM 668 N N . ALA A 1 85 ? -0.874 26.656 -9.022 1.00 52.25 85 ALA A N 1
ATOM 669 C CA . ALA A 1 85 ? 0.440 26.643 -9.728 1.00 52.25 85 ALA A CA 1
ATOM 670 C C . ALA A 1 85 ? 1.177 25.297 -9.587 1.00 52.25 85 ALA A C 1
ATOM 672 O O . ALA A 1 85 ? 2.004 24.950 -10.428 1.00 52.25 85 ALA A O 1
ATOM 673 N N . ALA A 1 86 ? 0.868 24.509 -8.555 1.00 49.97 86 ALA A N 1
ATOM 674 C CA . ALA A 1 86 ? 1.607 23.291 -8.214 1.00 49.97 86 ALA A CA 1
ATOM 675 C C . ALA A 1 86 ? 1.225 22.054 -9.046 1.00 49.97 86 ALA A C 1
ATOM 677 O O . ALA A 1 86 ? 1.596 20.943 -8.696 1.00 49.97 86 ALA A O 1
ATOM 678 N N . LYS A 1 87 ? 0.573 22.222 -10.204 1.00 46.53 87 LYS A N 1
ATOM 679 C CA . LYS A 1 87 ? 0.233 21.112 -11.116 1.00 46.53 87 LYS A CA 1
ATOM 680 C C . LYS A 1 87 ? 1.466 20.438 -11.756 1.00 46.53 87 LYS A C 1
ATOM 682 O O . LYS A 1 87 ? 1.318 19.470 -12.491 1.00 46.53 87 LYS A O 1
ATOM 687 N N . MET A 1 88 ? 2.671 20.956 -11.486 1.00 53.19 88 MET A N 1
ATOM 688 C CA . MET A 1 88 ? 3.965 20.326 -11.799 1.00 53.19 88 MET A CA 1
ATOM 689 C C . MET A 1 88 ? 4.599 19.586 -10.610 1.00 53.19 88 MET A C 1
ATOM 691 O O . MET A 1 88 ? 5.661 18.986 -10.757 1.00 53.19 88 MET A O 1
ATOM 695 N N . ILE A 1 89 ? 3.979 19.633 -9.433 1.00 65.50 89 ILE A N 1
ATOM 696 C CA . ILE A 1 89 ? 4.448 18.975 -8.218 1.00 65.50 89 ILE A CA 1
ATOM 697 C C . ILE A 1 89 ? 3.569 17.739 -8.028 1.00 65.50 89 ILE A C 1
ATOM 699 O O . ILE A 1 89 ? 2.355 17.781 -8.197 1.00 65.50 89 ILE A O 1
ATOM 703 N N . ARG A 1 90 ? 4.220 16.612 -7.764 1.00 77.81 90 ARG A N 1
ATOM 704 C CA . ARG A 1 90 ? 3.631 15.296 -7.501 1.00 77.81 90 ARG A CA 1
ATOM 705 C C . ARG A 1 90 ? 2.332 15.371 -6.662 1.00 77.81 90 ARG A C 1
ATOM 707 O O . ARG A 1 90 ? 2.305 16.172 -5.727 1.00 77.81 90 ARG A O 1
ATOM 714 N N . PRO A 1 91 ? 1.303 14.531 -6.920 1.00 85.50 91 PRO A N 1
ATOM 715 C CA . PRO A 1 91 ? 0.047 14.582 -6.164 1.00 85.50 91 PRO A CA 1
ATOM 716 C C . PRO A 1 91 ? 0.263 14.452 -4.648 1.00 85.50 91 PRO A C 1
ATOM 718 O O . PRO A 1 91 ? 1.109 13.669 -4.213 1.00 85.50 91 PRO A O 1
ATOM 721 N N . LEU A 1 92 ? -0.529 15.168 -3.842 1.00 88.00 92 LEU A N 1
ATOM 722 C CA . LEU A 1 92 ? -0.350 15.260 -2.380 1.00 88.00 92 LEU A CA 1
ATOM 723 C C . LEU A 1 92 ? -0.537 13.940 -1.620 1.00 88.00 92 LEU A C 1
ATOM 725 O O . LEU A 1 92 ? -0.080 13.806 -0.481 1.00 88.00 92 LEU A O 1
ATOM 729 N N . GLY A 1 93 ? -1.241 12.986 -2.222 1.00 91.94 93 GLY A N 1
ATOM 730 C CA . GLY A 1 93 ? -1.406 11.637 -1.700 1.00 91.94 93 GLY A CA 1
ATOM 731 C C . GLY A 1 93 ? -0.138 10.795 -1.813 1.00 91.94 93 GLY A C 1
ATOM 732 O O . GLY A 1 93 ? -0.037 9.774 -1.144 1.00 91.94 93 GLY A O 1
ATOM 733 N N . VAL A 1 94 ? 0.843 11.205 -2.615 1.00 93.94 94 VAL A N 1
ATOM 734 C CA . VAL A 1 94 ? 2.084 10.453 -2.796 1.00 93.94 94 VAL A CA 1
ATOM 735 C C . VAL A 1 94 ? 3.155 10.915 -1.814 1.00 93.94 94 VAL A C 1
ATOM 737 O O . VAL A 1 94 ? 3.411 12.115 -1.704 1.00 93.94 94 VAL A O 1
ATOM 740 N N . ARG A 1 95 ? 3.829 9.968 -1.144 1.00 93.62 95 ARG A N 1
ATOM 741 C CA . ARG A 1 95 ? 4.817 10.243 -0.079 1.00 93.62 95 ARG A CA 1
ATOM 742 C C . ARG A 1 95 ? 4.258 11.227 0.948 1.00 93.62 95 ARG A C 1
ATOM 744 O O . ARG A 1 95 ? 4.922 12.176 1.374 1.00 93.62 95 ARG A O 1
ATOM 751 N N . ARG A 1 96 ? 2.992 11.031 1.322 1.00 92.94 96 ARG A N 1
ATOM 752 C CA . ARG A 1 96 ? 2.284 11.945 2.212 1.00 92.94 96 ARG A CA 1
ATOM 753 C C . ARG A 1 96 ? 2.861 11.828 3.615 1.00 92.94 96 ARG A C 1
ATOM 755 O O . ARG A 1 96 ? 2.684 10.814 4.286 1.00 92.94 96 ARG A O 1
ATOM 762 N N . ARG A 1 97 ? 3.509 12.894 4.080 1.00 93.38 97 ARG A N 1
ATOM 763 C CA . ARG A 1 97 ? 4.018 12.987 5.451 1.00 93.38 97 ARG A CA 1
ATOM 764 C C . ARG A 1 97 ? 2.896 13.306 6.425 1.00 93.38 97 ARG A C 1
ATOM 766 O O . ARG A 1 97 ? 2.120 14.235 6.215 1.00 93.38 97 ARG A O 1
ATOM 773 N N . THR A 1 98 ? 2.846 12.532 7.497 1.00 93.88 98 THR A N 1
ATOM 774 C CA . THR A 1 98 ? 1.858 12.627 8.568 1.00 93.88 98 THR A CA 1
ATOM 775 C C . THR A 1 98 ? 2.547 12.436 9.916 1.00 93.88 98 THR A C 1
ATOM 777 O O . THR A 1 98 ? 3.701 12.009 9.977 1.00 93.88 98 THR A O 1
ATOM 780 N N . GLU A 1 99 ? 1.832 12.681 11.012 1.00 93.81 99 GLU A N 1
ATOM 781 C CA . GLU A 1 99 ? 2.315 12.328 12.356 1.00 93.81 99 GLU A CA 1
ATOM 782 C C . GLU A 1 99 ? 2.464 10.808 12.530 1.00 93.81 99 GLU A C 1
ATOM 784 O O . GLU A 1 99 ? 3.319 10.336 13.278 1.00 93.81 99 GLU A O 1
ATOM 789 N N . GLY A 1 100 ? 1.674 10.029 11.783 1.00 89.06 100 GLY A N 1
ATOM 790 C CA . GLY A 1 100 ? 1.781 8.576 11.716 1.00 89.06 100 GLY A CA 1
ATOM 791 C C . GLY A 1 100 ? 2.963 8.075 10.879 1.00 89.06 100 GLY A C 1
ATOM 792 O O . GLY A 1 100 ? 3.245 6.881 10.917 1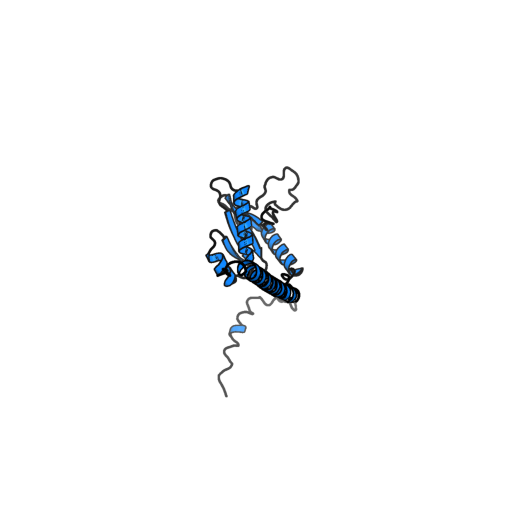.00 89.06 100 GLY A O 1
ATOM 793 N N . GLY A 1 101 ? 3.675 8.935 10.148 1.00 94.38 101 GLY A N 1
ATOM 794 C CA . GLY A 1 101 ? 4.769 8.578 9.236 1.00 94.38 101 GLY A CA 1
ATOM 795 C C . GLY A 1 101 ? 4.491 8.971 7.782 1.00 94.38 101 GLY A C 1
ATOM 796 O O . GLY A 1 101 ? 3.592 9.763 7.503 1.00 94.38 101 GLY A O 1
ATOM 797 N N . GLU A 1 102 ? 5.294 8.457 6.852 1.00 95.75 102 GLU A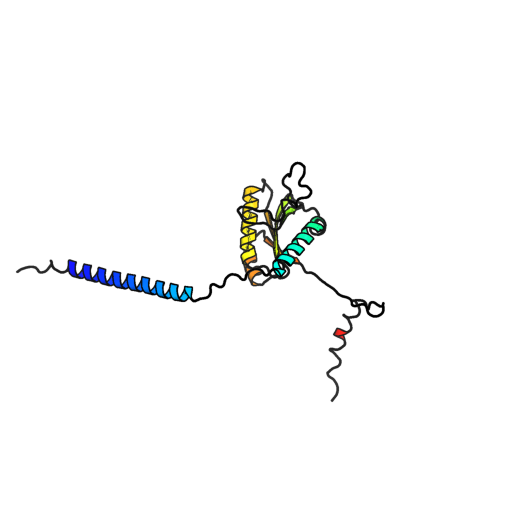 N 1
ATOM 798 C CA . GLU A 1 102 ? 5.181 8.774 5.424 1.00 95.75 102 GLU A CA 1
ATOM 799 C C . GLU A 1 102 ? 4.433 7.656 4.689 1.00 95.75 102 GLU A C 1
ATOM 801 O O . GLU A 1 102 ? 4.909 6.523 4.627 1.00 95.75 102 GLU A O 1
ATOM 806 N N . ILE A 1 103 ? 3.247 7.977 4.173 1.00 97.06 103 ILE A N 1
ATOM 807 C CA . ILE A 1 103 ? 2.414 7.062 3.388 1.00 97.06 103 ILE A CA 1
ATOM 808 C C . ILE A 1 103 ? 2.926 7.069 1.947 1.00 97.06 103 ILE A C 1
ATOM 810 O O . ILE A 1 103 ? 2.982 8.144 1.346 1.00 97.06 103 ILE A O 1
ATOM 814 N N . ASP A 1 104 ? 3.261 5.906 1.378 1.00 96.06 104 ASP A N 1
ATOM 815 C CA . ASP A 1 104 ? 3.757 5.833 -0.004 1.00 96.06 104 ASP A CA 1
ATOM 816 C C . ASP A 1 104 ? 2.706 6.369 -0.992 1.00 96.06 104 ASP A C 1
ATOM 818 O O . ASP A 1 104 ? 2.991 7.304 -1.745 1.00 96.06 104 ASP A O 1
ATOM 822 N N . ILE A 1 105 ? 1.472 5.842 -0.954 1.00 97.44 105 ILE A N 1
ATOM 823 C CA . ILE A 1 105 ? 0.350 6.356 -1.756 1.00 97.44 105 ILE A CA 1
ATOM 824 C C . ILE A 1 105 ? -0.947 6.358 -0.934 1.00 97.44 105 ILE A C 1
ATOM 826 O O . ILE A 1 105 ? -1.391 5.329 -0.430 1.00 97.44 105 ILE A O 1
ATOM 830 N N . LEU A 1 106 ? -1.588 7.520 -0.843 1.00 97.81 106 LEU A N 1
ATOM 831 C CA . LEU A 1 106 ? -2.933 7.719 -0.315 1.00 97.81 106 LEU A CA 1
ATOM 832 C C . LEU A 1 106 ? -3.887 8.056 -1.465 1.00 97.81 106 LEU A C 1
ATOM 834 O O . LEU A 1 106 ? -3.682 9.021 -2.207 1.00 97.81 106 LEU A O 1
ATOM 838 N N . CYS A 1 107 ? -4.951 7.277 -1.594 1.00 97.56 107 CYS A N 1
ATOM 839 C CA . CYS A 1 107 ? -5.940 7.419 -2.657 1.00 97.56 107 CYS A CA 1
ATOM 840 C C . CYS A 1 107 ? -7.359 7.162 -2.137 1.00 97.56 107 CYS A C 1
ATOM 842 O O . CYS A 1 107 ? -7.544 6.782 -0.980 1.00 97.56 107 CYS A O 1
ATOM 844 N N . THR A 1 108 ? -8.355 7.396 -2.984 1.00 97.31 108 THR A N 1
ATOM 845 C CA . THR A 1 108 ? -9.738 6.972 -2.778 1.00 97.31 108 THR A CA 1
ATOM 846 C C . THR A 1 108 ? -10.169 6.012 -3.873 1.00 97.31 108 THR A C 1
ATOM 848 O O . THR A 1 108 ? -9.714 6.111 -5.016 1.00 97.31 108 THR A O 1
ATOM 851 N N . ASP A 1 109 ? -11.039 5.071 -3.524 1.00 97.44 109 ASP A N 1
ATOM 852 C CA . ASP A 1 109 ? -11.623 4.141 -4.485 1.00 97.44 109 ASP A CA 1
ATOM 853 C C . ASP A 1 109 ? -12.933 4.664 -5.104 1.00 97.44 109 ASP A C 1
ATOM 855 O O . ASP A 1 109 ? -13.335 5.812 -4.907 1.00 97.44 109 ASP A O 1
ATOM 859 N N . ASN A 1 110 ? -13.617 3.801 -5.860 1.00 96.81 110 ASN A N 1
ATOM 860 C CA . ASN A 1 110 ? -14.880 4.124 -6.530 1.00 96.81 110 ASN A CA 1
ATOM 861 C C . ASN A 1 110 ? -16.043 4.445 -5.575 1.00 96.81 110 ASN A C 1
ATOM 863 O O . ASN A 1 110 ? -16.995 5.101 -5.995 1.00 96.81 110 ASN A O 1
ATOM 867 N N . ASN A 1 111 ? -15.978 3.999 -4.319 1.00 95.88 111 ASN A N 1
ATOM 868 C CA . ASN A 1 111 ? -16.982 4.302 -3.299 1.00 95.88 111 ASN A CA 1
ATOM 869 C C . ASN A 1 111 ? -16.667 5.611 -2.563 1.00 95.88 111 ASN A C 1
ATOM 871 O O . ASN A 1 111 ? -17.485 6.094 -1.785 1.00 95.88 111 ASN A O 1
ATOM 875 N N . GLY A 1 112 ? -15.492 6.195 -2.815 1.00 94.75 112 GLY A N 1
ATOM 876 C CA . GLY A 1 112 ? -14.979 7.327 -2.059 1.00 94.75 112 GLY A CA 1
ATOM 877 C C . GLY A 1 112 ? -14.331 6.921 -0.736 1.00 94.75 112 GLY A C 1
ATOM 878 O O . GLY A 1 112 ? -14.032 7.809 0.060 1.00 94.75 112 GLY A O 1
ATOM 879 N N . ASP A 1 113 ? -14.088 5.629 -0.499 1.00 97.31 113 ASP A N 1
ATOM 880 C CA . ASP A 1 113 ? -13.366 5.155 0.682 1.00 97.31 113 ASP A CA 1
ATOM 881 C C . ASP A 1 113 ? -11.864 5.385 0.512 1.00 97.31 113 ASP A C 1
ATOM 883 O O . ASP A 1 113 ? -11.326 5.281 -0.595 1.00 97.31 113 ASP A O 1
ATOM 887 N N . PHE A 1 114 ? -11.169 5.677 1.609 1.00 98.19 114 PHE A N 1
ATOM 888 C CA . PHE A 1 114 ? -9.725 5.874 1.586 1.00 98.19 114 PHE A CA 1
ATOM 889 C C . PHE A 1 114 ? -8.980 4.544 1.494 1.00 98.19 114 PHE A C 1
ATOM 891 O O . PHE A 1 114 ? -9.298 3.558 2.165 1.00 98.19 114 PHE A O 1
ATOM 898 N N . VAL A 1 115 ? -7.914 4.553 0.700 1.00 98.50 115 VAL A N 1
ATOM 899 C CA . VAL A 1 115 ? -6.997 3.432 0.542 1.00 98.50 115 VAL A CA 1
ATOM 900 C C . VAL A 1 115 ? -5.574 3.910 0.798 1.00 98.50 115 VAL A C 1
ATOM 902 O O . VAL A 1 115 ? -5.048 4.781 0.099 1.00 98.50 115 VAL A O 1
ATOM 905 N N . VAL A 1 116 ? -4.956 3.320 1.817 1.00 98.50 116 VAL A N 1
ATOM 906 C CA . VAL A 1 116 ? -3.547 3.504 2.164 1.00 98.50 116 VAL A CA 1
ATOM 907 C C . VAL A 1 116 ? -2.754 2.390 1.497 1.00 98.50 116 VAL A C 1
ATOM 909 O O . VAL A 1 116 ? -2.969 1.221 1.806 1.00 98.50 116 VAL A O 1
ATOM 912 N N . ILE A 1 117 ? -1.834 2.728 0.600 1.00 98.31 117 ILE A N 1
ATOM 913 C CA . ILE A 1 117 ? -0.989 1.754 -0.090 1.00 98.31 117 ILE A CA 1
ATOM 914 C C . ILE A 1 117 ? 0.442 1.880 0.428 1.00 98.31 117 ILE A C 1
ATOM 916 O O . ILE A 1 117 ? 1.021 2.966 0.414 1.00 98.31 117 ILE A O 1
ATOM 920 N N . GLU A 1 118 ? 1.005 0.751 0.852 1.00 97.19 118 GLU A N 1
ATOM 921 C CA . GLU A 1 118 ? 2.403 0.607 1.258 1.00 97.19 118 GLU A CA 1
ATOM 922 C C . GLU A 1 118 ? 3.132 -0.303 0.265 1.00 97.19 118 GLU A C 1
ATOM 924 O O . GLU A 1 118 ? 2.710 -1.441 0.017 1.00 97.19 118 GLU A O 1
ATOM 929 N N . LEU A 1 119 ? 4.244 0.172 -0.292 1.00 95.12 119 LEU A N 1
ATOM 930 C CA . LEU A 1 119 ? 5.003 -0.537 -1.315 1.00 95.12 119 LEU A CA 1
ATOM 931 C C . LEU A 1 119 ? 6.229 -1.231 -0.710 1.00 95.12 119 LEU A C 1
ATOM 933 O O . LEU A 1 119 ? 6.947 -0.699 0.142 1.00 95.12 119 LEU A O 1
ATOM 937 N N . LYS A 1 120 ? 6.502 -2.456 -1.170 1.00 92.12 120 LYS A N 1
ATOM 938 C CA . LYS A 1 120 ? 7.716 -3.207 -0.822 1.00 92.12 120 LYS A CA 1
ATOM 939 C C . LYS A 1 120 ? 8.279 -3.900 -2.049 1.00 92.12 120 LYS A C 1
ATOM 941 O O . LYS A 1 120 ? 7.657 -4.795 -2.608 1.00 92.12 120 LYS A O 1
ATOM 946 N N . ARG A 1 121 ? 9.526 -3.602 -2.418 1.00 84.38 121 ARG A N 1
ATOM 947 C CA . ARG A 1 121 ? 10.116 -4.180 -3.641 1.00 84.38 121 ARG A CA 1
ATOM 948 C C . ARG A 1 121 ? 10.276 -5.707 -3.642 1.00 84.38 121 ARG A C 1
ATOM 950 O O . ARG A 1 121 ? 10.467 -6.304 -4.690 1.00 84.38 121 ARG A O 1
ATOM 957 N N . ASN A 1 122 ? 10.318 -6.345 -2.470 1.00 85.25 122 ASN A N 1
ATOM 958 C CA . ASN A 1 122 ? 10.649 -7.766 -2.315 1.00 85.25 122 ASN A CA 1
ATOM 959 C C . ASN A 1 122 ? 9.634 -8.453 -1.393 1.00 85.25 122 ASN A C 1
ATOM 961 O O . ASN A 1 122 ? 8.443 -8.494 -1.680 1.00 85.25 122 ASN A O 1
ATOM 965 N N . ARG A 1 123 ? 10.118 -9.029 -0.289 1.00 86.62 123 ARG A N 1
ATOM 966 C CA . ARG A 1 123 ? 9.302 -9.594 0.773 1.00 86.62 123 ARG A CA 1
ATOM 967 C C . ARG A 1 123 ? 8.974 -8.480 1.751 1.00 86.62 123 ARG A C 1
ATOM 969 O O . ARG A 1 123 ? 9.897 -7.871 2.289 1.00 86.62 123 ARG A O 1
ATOM 976 N N . ALA A 1 124 ? 7.694 -8.255 2.007 1.00 88.50 124 ALA A N 1
ATOM 977 C CA . ALA A 1 124 ? 7.296 -7.332 3.055 1.00 88.50 124 ALA A CA 1
ATOM 978 C C . ALA A 1 124 ? 7.642 -7.930 4.440 1.00 88.50 124 ALA A C 1
ATOM 980 O O . ALA A 1 124 ? 7.362 -9.113 4.674 1.00 88.50 124 ALA A O 1
ATOM 981 N N . PRO A 1 125 ? 8.314 -7.178 5.331 1.00 89.56 125 PRO A N 1
ATOM 982 C CA . PRO A 1 125 ? 8.604 -7.638 6.687 1.00 89.56 125 PRO A CA 1
ATOM 983 C C . PRO A 1 125 ? 7.356 -7.519 7.571 1.00 89.56 125 PRO A C 1
ATOM 985 O O . PRO A 1 125 ? 6.501 -6.688 7.301 1.00 89.56 125 PRO A O 1
ATOM 988 N N . ASP A 1 126 ? 7.260 -8.287 8.657 1.00 89.00 126 ASP A N 1
ATOM 989 C CA . ASP A 1 126 ? 6.073 -8.281 9.535 1.00 89.00 126 ASP A CA 1
ATOM 990 C C . ASP A 1 126 ? 5.771 -6.892 10.136 1.00 89.00 126 ASP A C 1
ATOM 992 O O . ASP A 1 126 ? 4.613 -6.539 10.350 1.00 89.00 126 ASP A O 1
ATOM 996 N N . GLU A 1 127 ? 6.806 -6.066 10.337 1.00 91.44 127 GLU A N 1
ATOM 997 C CA . GLU A 1 127 ? 6.687 -4.672 10.797 1.00 91.44 127 GLU A CA 1
ATOM 998 C C . GLU A 1 127 ? 5.872 -3.773 9.848 1.00 91.44 127 GLU A C 1
ATOM 1000 O O . GLU A 1 127 ? 5.335 -2.759 10.294 1.00 91.44 127 GLU A O 1
ATOM 1005 N N . VAL A 1 128 ? 5.721 -4.156 8.571 1.00 94.06 128 VAL A N 1
ATOM 1006 C CA . VAL A 1 128 ? 4.903 -3.417 7.594 1.00 94.06 128 VAL A CA 1
ATOM 1007 C C . VAL A 1 128 ? 3.442 -3.325 8.040 1.00 94.06 128 VAL A C 1
ATOM 1009 O O . VAL A 1 128 ? 2.768 -2.339 7.762 1.00 94.06 128 VAL A O 1
ATOM 1012 N N . VAL A 1 129 ? 2.953 -4.333 8.772 1.00 94.50 129 VAL A N 1
ATOM 1013 C CA . VAL A 1 129 ? 1.565 -4.379 9.243 1.00 94.50 129 VAL A CA 1
ATOM 1014 C C . VAL A 1 129 ? 1.335 -3.309 10.308 1.00 94.50 129 VAL A C 1
ATOM 1016 O O . VAL A 1 129 ? 0.351 -2.584 10.261 1.00 94.50 129 VAL A O 1
ATOM 1019 N N . ALA A 1 130 ? 2.285 -3.141 11.231 1.00 94.25 130 ALA A N 1
ATOM 1020 C CA . ALA A 1 130 ? 2.212 -2.078 12.231 1.00 94.25 130 ALA A CA 1
ATOM 1021 C C . ALA A 1 130 ? 2.329 -0.682 11.595 1.00 94.25 130 ALA A C 1
ATOM 1023 O O . ALA A 1 130 ? 1.750 0.284 12.089 1.00 94.25 130 ALA A O 1
ATOM 1024 N N . GLN A 1 131 ? 3.094 -0.572 10.507 1.00 95.62 131 GLN A N 1
ATOM 1025 C CA . GLN A 1 131 ? 3.224 0.666 9.751 1.00 95.62 131 GLN A CA 1
ATOM 1026 C C . GLN A 1 131 ? 1.896 1.049 9.085 1.00 95.62 131 GLN A C 1
ATOM 1028 O O . GLN A 1 131 ? 1.419 2.160 9.308 1.00 95.62 131 GLN A O 1
ATOM 1033 N N . ILE A 1 132 ? 1.264 0.128 8.351 1.00 97.06 132 ILE A N 1
ATOM 1034 C CA . ILE A 1 132 ? -0.009 0.411 7.680 1.00 97.06 132 ILE A CA 1
ATOM 1035 C C . ILE A 1 132 ? -1.157 0.626 8.678 1.00 97.06 132 ILE A C 1
ATOM 1037 O O . ILE A 1 132 ? -1.945 1.545 8.479 1.00 97.06 132 ILE A O 1
ATOM 1041 N N . ASP A 1 133 ? -1.196 -0.114 9.797 1.00 96.44 133 ASP A N 1
ATOM 1042 C CA . ASP A 1 133 ? -2.143 0.118 10.904 1.00 96.44 133 ASP A CA 1
ATOM 1043 C C . ASP A 1 133 ? -2.081 1.582 11.381 1.00 96.44 133 ASP A C 1
ATOM 1045 O O . ASP A 1 133 ? -3.102 2.261 11.508 1.00 96.44 133 ASP A O 1
ATOM 1049 N N . ARG A 1 134 ? -0.866 2.103 11.599 1.00 97.12 134 ARG A N 1
ATOM 1050 C CA . ARG A 1 134 ? -0.651 3.481 12.062 1.00 97.12 134 ARG A CA 1
ATOM 1051 C C . ARG A 1 134 ? -1.085 4.517 11.025 1.00 97.12 134 ARG A C 1
ATOM 1053 O O . ARG A 1 134 ? -1.615 5.564 11.392 1.00 97.12 134 ARG A O 1
ATOM 1060 N N . TYR A 1 135 ? -0.868 4.234 9.745 1.00 98.06 135 TYR A N 1
ATOM 1061 C CA . TYR A 1 135 ? -1.263 5.121 8.653 1.00 98.06 135 TYR A CA 1
ATOM 1062 C C . TYR A 1 135 ? -2.779 5.187 8.504 1.00 98.06 135 TYR A C 1
ATOM 1064 O O . TYR A 1 135 ? -3.332 6.282 8.431 1.00 98.06 135 TYR A O 1
ATOM 1072 N N . MET A 1 136 ? -3.451 4.034 8.522 1.00 97.88 136 MET A N 1
ATOM 1073 C CA . MET A 1 136 ? -4.911 3.972 8.472 1.00 97.88 136 MET A CA 1
ATOM 1074 C C . MET A 1 136 ? -5.537 4.713 9.653 1.00 97.88 136 MET A C 1
ATOM 1076 O O . MET A 1 136 ? -6.419 5.536 9.435 1.00 97.88 136 MET A O 1
ATOM 1080 N N . ALA A 1 137 ? -5.023 4.508 10.872 1.00 97.38 137 ALA A N 1
ATOM 1081 C CA . ALA A 1 137 ? -5.509 5.211 12.058 1.00 97.38 137 ALA A CA 1
ATOM 1082 C 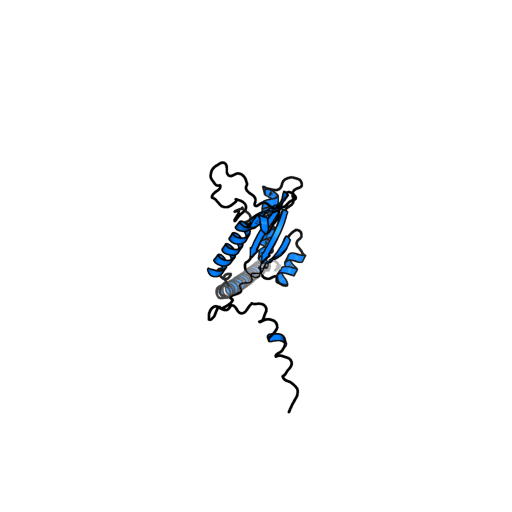C . ALA A 1 137 ? -5.365 6.737 11.933 1.00 97.38 137 ALA A C 1
ATOM 1084 O O . ALA A 1 137 ? -6.270 7.480 12.309 1.00 97.38 137 ALA A O 1
ATOM 1085 N N . TRP A 1 138 ? -4.248 7.222 11.376 1.00 97.56 138 TRP A N 1
ATOM 1086 C CA . TRP A 1 138 ? -4.073 8.654 11.133 1.00 97.56 138 TRP A CA 1
ATOM 1087 C C . TRP A 1 138 ? -5.072 9.177 10.090 1.00 97.56 138 TRP A C 1
ATOM 1089 O O . TRP A 1 138 ? -5.683 10.222 10.308 1.00 97.56 138 TRP A O 1
ATOM 1099 N N . VAL A 1 139 ? -5.280 8.458 8.981 1.00 97.19 139 VAL A N 1
ATOM 1100 C CA . VAL A 1 139 ? -6.251 8.844 7.939 1.00 97.19 139 VAL A CA 1
ATOM 1101 C C . VAL A 1 139 ? -7.672 8.876 8.501 1.00 97.19 139 VAL A C 1
ATOM 1103 O O . VAL A 1 139 ? -8.398 9.839 8.263 1.00 97.19 139 VAL A O 1
ATOM 1106 N N . GLU A 1 140 ? -8.042 7.876 9.297 1.00 95.88 140 GLU A N 1
ATOM 1107 C CA . GLU A 1 140 ? -9.351 7.779 9.943 1.00 95.88 140 GLU A CA 1
ATOM 1108 C C . GLU A 1 140 ? -9.620 8.958 10.886 1.00 95.88 140 GLU A C 1
ATOM 1110 O O . GLU A 1 140 ? -10.701 9.536 10.872 1.00 95.88 140 GLU A O 1
ATOM 1115 N N . GLN A 1 141 ? -8.616 9.382 11.654 1.00 95.62 141 GLN A N 1
ATOM 1116 C CA . GLN A 1 141 ? -8.757 10.491 12.602 1.00 95.62 141 GLN A CA 1
ATOM 1117 C C . GLN A 1 141 ? -8.773 11.876 11.943 1.00 95.62 141 GLN A C 1
ATOM 1119 O O . GLN A 1 141 ? -9.317 12.812 12.525 1.00 95.62 141 GLN A O 1
ATOM 1124 N N . ASN A 1 142 ? -8.143 12.029 10.773 1.00 95.06 142 ASN A N 1
ATOM 1125 C CA . ASN A 1 142 ? -7.860 13.350 10.204 1.00 95.06 142 ASN A CA 1
ATOM 1126 C C . ASN A 1 142 ? -8.615 13.655 8.907 1.00 95.06 142 ASN A C 1
ATOM 1128 O O . ASN A 1 142 ? -8.799 14.829 8.593 1.00 95.06 142 ASN A O 1
ATOM 1132 N N . LEU A 1 143 ? -8.997 12.641 8.125 1.00 93.88 143 LEU A N 1
ATOM 1133 C CA . LEU A 1 143 ? -9.500 12.833 6.757 1.00 93.88 143 LEU A CA 1
ATOM 1134 C C . LEU A 1 143 ? -10.876 12.210 6.502 1.00 93.88 143 LEU A C 1
ATOM 1136 O O . LEU A 1 143 ? -11.583 12.667 5.605 1.00 93.88 143 LEU A O 1
ATOM 1140 N N . VAL A 1 144 ? -11.250 11.172 7.250 1.00 93.62 144 VAL A N 1
ATOM 1141 C CA . VAL A 1 144 ? -12.503 10.438 7.035 1.00 93.62 144 VAL A CA 1
ATOM 1142 C C . VAL A 1 144 ? -13.718 11.273 7.430 1.00 93.62 144 VAL A C 1
ATOM 1144 O O . VAL A 1 144 ? -13.791 11.826 8.527 1.00 93.62 144 VAL A O 1
ATOM 1147 N N . GLN A 1 145 ? -14.706 11.324 6.537 1.00 92.19 145 GLN A N 1
ATOM 1148 C CA . GLN A 1 145 ? -16.033 11.871 6.814 1.00 92.19 145 GLN A CA 1
ATOM 1149 C C . GLN A 1 145 ? -17.007 10.768 7.263 1.00 92.19 145 GLN A C 1
ATOM 1151 O O . GLN A 1 145 ? -16.753 9.582 7.032 1.00 92.19 145 GLN A O 1
ATOM 1156 N N . PRO A 1 146 ? -18.159 11.120 7.869 1.00 88.06 146 PRO A N 1
ATOM 1157 C CA . PRO A 1 146 ? -19.187 10.139 8.199 1.00 88.06 146 PRO A CA 1
ATOM 1158 C C . PRO A 1 146 ? -19.578 9.296 6.973 1.00 88.06 146 PRO A C 1
ATOM 1160 O O . PRO A 1 146 ? -19.939 9.845 5.934 1.00 88.06 146 PRO A O 1
ATOM 1163 N N . ASN A 1 147 ? -19.556 7.968 7.128 1.00 90.00 147 ASN A N 1
ATOM 1164 C CA . ASN A 1 147 ? -19.804 6.945 6.095 1.00 90.00 147 ASN A CA 1
ATOM 1165 C C . ASN A 1 147 ? -18.664 6.668 5.103 1.00 90.00 147 ASN A C 1
ATOM 1167 O O . ASN A 1 147 ? -18.869 5.866 4.197 1.00 90.00 147 ASN A O 1
ATOM 1171 N N . GLN A 1 148 ? -17.488 7.270 5.270 1.00 93.94 148 GLN A N 1
ATOM 1172 C CA . GLN A 1 148 ? -16.284 6.808 4.580 1.00 93.94 148 GLN A CA 1
ATOM 1173 C C . GLN A 1 148 ? -15.531 5.810 5.457 1.00 93.94 148 GLN A C 1
ATOM 1175 O O . GLN A 1 148 ? -15.524 5.926 6.682 1.00 93.94 148 GLN A O 1
ATOM 1180 N N . GLN A 1 149 ? -14.881 4.847 4.819 1.00 96.56 149 GLN A N 1
ATOM 1181 C CA . GLN A 1 149 ? -14.020 3.870 5.474 1.00 96.56 149 GLN A CA 1
ATOM 1182 C C . GLN A 1 149 ? -12.563 4.047 5.046 1.00 96.56 149 GLN A C 1
ATOM 1184 O O . GLN A 1 149 ? -12.253 4.735 4.070 1.00 96.56 149 GLN A O 1
ATOM 1189 N N . VAL A 1 150 ? -11.660 3.389 5.775 1.00 97.81 150 VAL A N 1
ATOM 1190 C CA . VAL A 1 150 ? -10.246 3.266 5.408 1.00 97.81 150 VAL A CA 1
ATOM 1191 C C . VAL A 1 150 ? -9.883 1.795 5.301 1.00 97.81 150 VAL A C 1
ATOM 1193 O O . VAL A 1 150 ? -10.233 0.998 6.172 1.00 97.81 150 VAL A O 1
ATOM 1196 N N . ARG A 1 151 ? -9.135 1.437 4.258 1.00 98.25 151 ARG A N 1
ATOM 1197 C CA . ARG A 1 151 ? -8.433 0.152 4.180 1.00 98.25 151 ARG A CA 1
ATOM 1198 C C . ARG A 1 151 ? -6.976 0.330 3.783 1.00 98.25 151 ARG A C 1
ATOM 1200 O O . ARG A 1 151 ? -6.597 1.318 3.153 1.00 98.25 151 ARG A O 1
ATOM 1207 N N . GLY A 1 152 ? -6.170 -0.658 4.131 1.00 98.31 152 GLY A N 1
ATOM 1208 C CA . GLY A 1 152 ? -4.761 -0.744 3.796 1.00 98.31 152 GLY A CA 1
ATOM 1209 C C . GLY A 1 152 ? -4.519 -1.774 2.702 1.00 98.31 152 GLY A C 1
ATOM 1210 O O . GLY A 1 152 ? -5.154 -2.825 2.683 1.00 98.31 152 GLY A O 1
ATOM 1211 N N . ILE A 1 153 ? -3.572 -1.505 1.811 1.00 98.31 153 ILE A N 1
ATOM 1212 C CA . ILE A 1 153 ? -3.059 -2.474 0.845 1.00 98.31 153 ILE A CA 1
ATOM 1213 C C . ILE A 1 153 ? -1.538 -2.486 0.939 1.00 98.31 153 ILE A C 1
ATOM 1215 O O . ILE A 1 153 ? -0.880 -1.465 0.752 1.00 98.31 153 ILE A O 1
ATOM 1219 N N . ILE A 1 154 ? -0.968 -3.658 1.195 1.00 97.19 154 ILE A N 1
ATOM 1220 C CA . ILE A 1 154 ? 0.476 -3.875 1.087 1.00 97.19 154 ILE A CA 1
ATOM 1221 C C . ILE A 1 154 ? 0.751 -4.497 -0.279 1.00 97.19 154 ILE A C 1
ATOM 1223 O O . ILE A 1 154 ? 0.230 -5.573 -0.574 1.00 97.19 154 ILE A O 1
ATOM 1227 N N . ILE A 1 155 ? 1.589 -3.862 -1.098 1.00 96.06 155 ILE A N 1
ATOM 1228 C CA . ILE A 1 155 ? 1.964 -4.371 -2.423 1.00 96.06 155 ILE A CA 1
ATOM 1229 C C . ILE A 1 155 ? 3.424 -4.822 -2.395 1.00 96.06 155 ILE A C 1
ATOM 1231 O O . ILE A 1 155 ? 4.321 -4.012 -2.149 1.00 96.06 155 ILE A O 1
ATOM 1235 N N . ALA A 1 156 ? 3.685 -6.108 -2.653 1.00 94.06 156 ALA A N 1
ATOM 1236 C CA . ALA A 1 156 ? 5.054 -6.630 -2.699 1.00 94.06 156 ALA A CA 1
ATOM 1237 C C . ALA A 1 156 ? 5.269 -7.769 -3.703 1.00 94.06 156 ALA A C 1
ATOM 1239 O O . ALA A 1 156 ? 4.319 -8.320 -4.241 1.00 94.06 156 ALA A O 1
ATOM 1240 N N . ARG A 1 157 ? 6.523 -8.185 -3.930 1.00 91.31 157 ARG A N 1
ATOM 1241 C CA . ARG A 1 157 ? 6.832 -9.332 -4.815 1.00 91.31 157 ARG A CA 1
ATOM 1242 C C . ARG A 1 157 ? 6.665 -10.689 -4.159 1.00 91.31 157 ARG A C 1
ATOM 1244 O O . ARG A 1 157 ? 6.504 -11.699 -4.837 1.00 91.31 157 ARG A O 1
ATOM 1251 N N . LYS A 1 158 ? 6.830 -10.752 -2.837 1.00 91.00 158 LYS A N 1
ATOM 1252 C CA . LYS A 1 158 ? 6.821 -12.016 -2.097 1.00 91.00 158 LYS A CA 1
ATOM 1253 C C . LYS A 1 158 ? 6.007 -11.888 -0.826 1.00 91.00 158 LYS A C 1
ATOM 1255 O O . LYS A 1 158 ? 6.230 -10.988 -0.018 1.00 91.00 158 LYS A O 1
ATOM 1260 N N . PHE A 1 159 ? 5.144 -12.871 -0.617 1.00 91.81 159 PHE A N 1
ATOM 1261 C CA . PHE A 1 159 ? 4.387 -13.043 0.610 1.00 91.81 159 PHE A CA 1
ATOM 1262 C C . PHE A 1 159 ? 5.032 -14.122 1.478 1.00 91.81 159 PHE A C 1
ATOM 1264 O O . PHE A 1 159 ? 5.467 -15.157 0.972 1.00 91.81 159 PHE A O 1
ATOM 1271 N N . SER A 1 160 ? 5.142 -13.878 2.784 1.00 90.81 160 SER A N 1
ATOM 1272 C CA . SER A 1 160 ? 5.781 -14.815 3.712 1.00 90.81 160 SER A CA 1
ATOM 1273 C C . SER A 1 160 ? 4.751 -15.504 4.603 1.00 90.81 160 SER A C 1
ATOM 1275 O O . SER A 1 160 ? 3.726 -14.922 4.948 1.00 90.81 160 SER A O 1
ATOM 1277 N N . LYS A 1 161 ? 5.040 -16.739 5.031 1.00 91.25 161 LYS A N 1
ATOM 1278 C CA . LYS A 1 161 ? 4.165 -17.471 5.960 1.00 91.25 161 LYS A CA 1
ATOM 1279 C C . LYS A 1 161 ? 4.027 -16.759 7.313 1.00 91.25 161 LYS A C 1
ATOM 1281 O O . LYS A 1 161 ? 2.956 -16.791 7.902 1.00 91.25 161 LYS A O 1
ATOM 1286 N N . HIS A 1 162 ? 5.090 -16.108 7.788 1.00 89.69 162 HIS A N 1
ATOM 1287 C CA . HIS A 1 162 ? 5.055 -15.310 9.019 1.00 89.69 162 HIS A CA 1
ATOM 1288 C C . HIS A 1 162 ? 4.116 -14.111 8.879 1.00 89.69 162 HIS A C 1
ATOM 1290 O O . HIS A 1 162 ? 3.215 -13.941 9.698 1.00 89.69 162 HIS A O 1
ATOM 1296 N N . LEU A 1 163 ? 4.237 -13.378 7.772 1.00 90.00 163 LEU A N 1
ATOM 1297 C CA . LEU A 1 163 ? 3.367 -12.246 7.467 1.00 90.00 163 LEU A CA 1
ATOM 1298 C C . LEU A 1 163 ? 1.897 -12.671 7.361 1.00 90.00 163 LEU A C 1
ATOM 1300 O O . LEU A 1 163 ? 1.022 -11.953 7.833 1.00 90.00 163 LEU A O 1
ATOM 1304 N N . ASN A 1 164 ? 1.629 -13.866 6.823 1.00 91.06 164 ASN A N 1
ATOM 1305 C CA . ASN A 1 164 ? 0.282 -14.435 6.791 1.00 91.06 164 ASN A CA 1
ATOM 1306 C C . ASN A 1 164 ? -0.326 -14.585 8.192 1.00 91.06 164 ASN A C 1
ATOM 1308 O O . ASN A 1 164 ? -1.482 -14.228 8.407 1.00 91.06 164 ASN A O 1
ATOM 1312 N N . TYR A 1 165 ? 0.448 -15.078 9.165 1.00 91.94 165 TYR A N 1
ATOM 1313 C CA . TYR A 1 165 ? -0.027 -15.164 10.546 1.00 91.94 165 TYR A CA 1
ATOM 1314 C C . TYR A 1 165 ? -0.315 -13.778 11.125 1.00 91.94 165 TYR A C 1
ATOM 1316 O O . TYR A 1 165 ? -1.362 -13.590 11.743 1.00 91.94 165 TYR A O 1
ATOM 1324 N N . THR A 1 166 ? 0.560 -12.803 10.880 1.00 90.38 166 THR A N 1
ATOM 1325 C CA . THR A 1 166 ? 0.373 -11.424 11.350 1.00 90.38 166 THR A CA 1
ATOM 1326 C C . THR A 1 166 ? -0.890 -10.786 10.762 1.00 90.38 166 THR A C 1
ATOM 1328 O O . THR A 1 166 ? -1.694 -10.222 11.505 1.00 90.38 166 THR A O 1
ATOM 1331 N N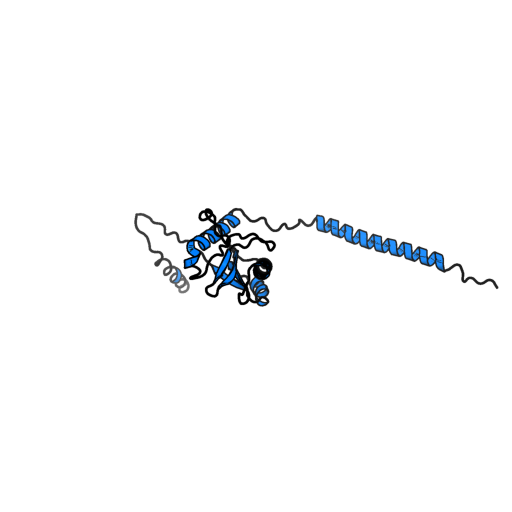 . LEU A 1 167 ? -1.117 -10.935 9.453 1.00 92.00 167 LEU A N 1
ATOM 1332 C CA . LEU A 1 167 ? -2.288 -10.383 8.764 1.00 92.00 167 LEU A CA 1
ATOM 1333 C C . LEU A 1 167 ? -3.592 -11.112 9.098 1.00 92.00 167 LEU A C 1
ATOM 1335 O O . LEU A 1 167 ? -4.632 -10.472 9.158 1.00 92.00 167 LEU A O 1
ATOM 1339 N N . SER A 1 168 ? -3.556 -12.412 9.409 1.00 90.00 168 SER A N 1
ATOM 1340 C CA . SER A 1 168 ? -4.764 -13.195 9.746 1.00 90.00 168 SER A CA 1
ATOM 1341 C C . SER A 1 168 ? -5.565 -12.661 10.943 1.00 90.00 168 SER A C 1
ATOM 1343 O O . SER A 1 168 ? -6.712 -13.048 11.160 1.00 90.00 168 SER A O 1
ATOM 1345 N N . ARG A 1 169 ? -4.958 -11.778 11.742 1.00 87.06 169 ARG A N 1
ATOM 1346 C CA . ARG A 1 169 ? -5.555 -11.132 12.918 1.00 87.06 169 ARG A CA 1
ATOM 1347 C C . ARG A 1 169 ? -5.929 -9.668 12.674 1.00 87.06 169 ARG A C 1
ATOM 1349 O O . ARG A 1 169 ? -6.282 -8.985 13.636 1.00 87.06 169 ARG A O 1
ATOM 1356 N N . ARG A 1 170 ? -5.796 -9.171 11.445 1.00 88.38 170 ARG A N 1
ATOM 1357 C CA . ARG A 1 170 ? -6.091 -7.792 11.052 1.00 88.38 170 ARG A CA 1
ATOM 1358 C C . ARG A 1 170 ? -7.209 -7.785 10.020 1.00 88.38 170 ARG A C 1
ATOM 1360 O O . ARG A 1 170 ? -7.159 -8.510 9.035 1.00 88.38 170 ARG A O 1
ATOM 1367 N N . SER A 1 171 ? -8.229 -6.976 10.270 1.00 89.44 171 SER A N 1
ATOM 1368 C CA . SER A 1 171 ? -9.285 -6.676 9.304 1.00 89.44 171 SER A CA 1
ATOM 1369 C C . SER A 1 171 ? -8.940 -5.399 8.545 1.00 89.44 171 SER A C 1
ATOM 1371 O O . SER A 1 171 ? -8.320 -4.507 9.116 1.00 89.44 171 SER A O 1
ATOM 1373 N N . GLY A 1 172 ? -9.372 -5.293 7.288 1.00 94.25 172 GLY A N 1
ATOM 1374 C CA . GLY A 1 172 ? -9.204 -4.068 6.500 1.00 94.25 172 GLY A CA 1
ATOM 1375 C C . GLY A 1 172 ? -7.793 -3.845 5.948 1.00 94.25 172 GLY A C 1
ATOM 1376 O O . GLY A 1 172 ? -7.514 -2.749 5.478 1.00 94.25 172 GLY A O 1
ATOM 1377 N N . ILE A 1 173 ? -6.917 -4.857 5.984 1.00 96.94 173 ILE A N 1
ATOM 1378 C CA . ILE A 1 173 ? -5.621 -4.837 5.295 1.00 96.94 173 ILE A CA 1
ATOM 1379 C C . ILE A 1 173 ? -5.572 -5.983 4.294 1.00 96.94 173 ILE A C 1
ATOM 1381 O O . ILE A 1 173 ? -5.590 -7.151 4.686 1.00 96.94 173 ILE A O 1
ATOM 1385 N N . ASP A 1 174 ? -5.423 -5.637 3.023 1.00 95.81 174 ASP A N 1
ATOM 1386 C CA . ASP A 1 174 ? -5.178 -6.585 1.947 1.00 95.81 174 ASP A CA 1
ATOM 1387 C C . ASP A 1 174 ? -3.685 -6.666 1.610 1.00 95.81 174 ASP A C 1
ATOM 1389 O O . ASP A 1 174 ? -2.900 -5.742 1.847 1.00 95.81 174 ASP A O 1
ATOM 1393 N N . PHE A 1 175 ? -3.285 -7.790 1.017 1.00 96.62 175 PHE A N 1
ATOM 1394 C CA . PHE A 1 175 ? -1.937 -7.981 0.493 1.00 96.62 175 PHE A CA 1
ATOM 1395 C C . PHE A 1 175 ? -1.994 -8.335 -0.987 1.00 96.62 175 PHE A C 1
ATOM 1397 O O . PHE A 1 175 ? -2.605 -9.337 -1.363 1.00 96.62 175 PHE A O 1
ATOM 1404 N N . TRP A 1 176 ? -1.349 -7.533 -1.828 1.00 96.12 176 TRP A N 1
ATOM 1405 C CA . TRP A 1 176 ? -1.313 -7.732 -3.272 1.00 96.12 176 TRP A CA 1
ATOM 1406 C C . TRP A 1 176 ? 0.102 -8.088 -3.722 1.00 96.12 176 TRP A C 1
ATOM 1408 O O . TRP A 1 176 ? 1.097 -7.508 -3.280 1.00 96.12 176 TRP A O 1
ATOM 1418 N N . LEU A 1 177 ? 0.187 -9.071 -4.615 1.00 94.00 177 LEU A N 1
ATOM 1419 C CA . LEU A 1 177 ? 1.441 -9.484 -5.226 1.00 94.00 177 LEU A CA 1
ATOM 1420 C C . LEU A 1 177 ? 1.618 -8.795 -6.573 1.00 94.00 177 LEU A C 1
ATOM 1422 O O . LEU A 1 177 ? 0.684 -8.743 -7.368 1.00 94.00 177 LEU A O 1
ATOM 1426 N N . TYR A 1 178 ? 2.833 -8.333 -6.846 1.00 90.75 178 TYR A N 1
ATOM 1427 C CA . TYR A 1 178 ? 3.228 -7.883 -8.175 1.00 90.75 178 TYR A CA 1
ATOM 1428 C C . TYR A 1 178 ? 4.461 -8.659 -8.646 1.00 90.75 178 TYR A C 1
ATOM 1430 O O . TYR A 1 178 ? 5.288 -9.085 -7.835 1.00 90.75 178 TYR A O 1
ATOM 1438 N N . ASP A 1 179 ? 4.615 -8.826 -9.956 1.00 85.19 179 ASP A N 1
ATOM 1439 C CA . ASP A 1 179 ? 5.826 -9.399 -10.540 1.00 85.19 179 ASP A CA 1
ATOM 1440 C C . ASP A 1 179 ? 6.235 -8.649 -11.806 1.00 85.19 179 ASP A C 1
ATOM 1442 O O . ASP A 1 179 ? 5.401 -8.054 -12.486 1.00 85.19 179 ASP A O 1
ATOM 1446 N N . TRP A 1 180 ? 7.538 -8.635 -12.083 1.00 75.25 180 TRP A N 1
ATOM 1447 C CA . TRP A 1 180 ? 8.127 -7.968 -13.244 1.00 75.25 180 TRP A CA 1
ATOM 1448 C C . TRP A 1 180 ? 8.819 -9.020 -14.093 1.00 75.25 180 TRP A C 1
ATOM 1450 O O . TRP A 1 180 ? 9.749 -9.684 -13.631 1.00 75.25 180 TRP A O 1
ATOM 1460 N N . GLN A 1 181 ? 8.390 -9.139 -15.345 1.00 69.94 181 GLN A N 1
ATOM 1461 C CA . GLN A 1 181 ? 9.038 -10.005 -16.319 1.00 69.94 181 GLN A CA 1
ATOM 1462 C C . GLN A 1 181 ? 9.902 -9.156 -17.245 1.00 69.94 181 GLN A C 1
ATOM 1464 O O . GLN A 1 181 ? 9.395 -8.344 -18.016 1.00 69.94 1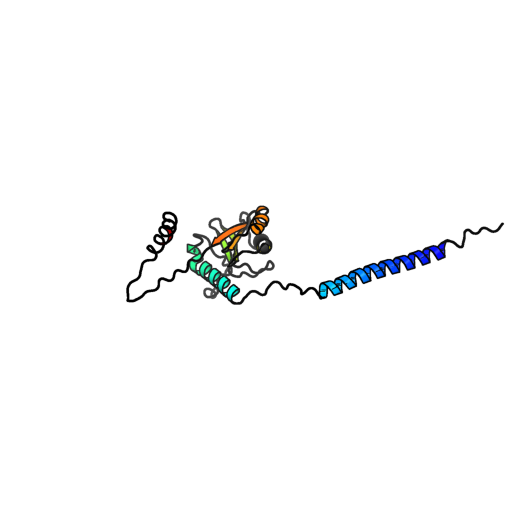81 GLN A O 1
ATOM 1469 N N . LEU A 1 182 ? 11.218 -9.349 -17.162 1.00 73.25 182 LEU A N 1
ATOM 1470 C CA . LEU A 1 182 ? 12.175 -8.756 -18.087 1.00 73.25 182 LEU A CA 1
ATOM 1471 C C . LEU A 1 182 ? 12.708 -9.853 -19.005 1.00 73.25 182 LEU A C 1
ATOM 1473 O O . LEU A 1 182 ? 13.444 -10.733 -18.564 1.00 73.25 182 LEU A O 1
ATOM 1477 N N . ASN A 1 183 ? 12.330 -9.788 -20.278 1.00 81.25 183 ASN A N 1
ATOM 1478 C CA . ASN A 1 183 ? 12.725 -10.764 -21.284 1.00 81.25 183 ASN A CA 1
ATOM 1479 C C . ASN A 1 183 ? 13.708 -10.120 -22.264 1.00 81.25 183 ASN A C 1
ATOM 1481 O O . ASN A 1 183 ? 13.379 -9.135 -22.921 1.00 81.25 183 ASN A O 1
ATOM 1485 N N . PHE A 1 184 ? 14.901 -10.699 -22.395 1.00 77.94 184 PHE A N 1
ATOM 1486 C CA . PHE A 1 184 ? 15.868 -10.317 -23.422 1.00 77.94 184 PHE A CA 1
ATOM 1487 C C . PHE A 1 184 ? 15.864 -11.369 -24.524 1.00 77.94 184 PHE A C 1
ATOM 1489 O O . PHE A 1 184 ? 16.130 -12.540 -24.264 1.00 77.94 184 PHE A O 1
ATOM 1496 N N . THR A 1 185 ? 15.589 -10.952 -25.757 1.00 81.62 185 THR A N 1
ATOM 1497 C CA . THR A 1 185 ? 15.722 -11.827 -26.928 1.00 81.62 185 THR A CA 1
ATOM 1498 C C . THR A 1 185 ? 16.958 -11.390 -27.709 1.00 81.62 185 THR A C 1
ATOM 1500 O O . THR A 1 185 ? 16.938 -10.306 -28.296 1.00 81.62 185 THR A O 1
ATOM 1503 N N . PRO A 1 186 ? 18.056 -12.168 -27.702 1.00 76.94 186 PRO A N 1
ATOM 1504 C CA . PRO A 1 186 ? 19.236 -11.823 -28.478 1.00 76.94 186 PRO A CA 1
ATOM 1505 C C . PRO A 1 186 ? 18.932 -11.964 -29.973 1.00 76.94 186 PRO A C 1
ATOM 1507 O O . PRO A 1 186 ? 18.388 -12.973 -30.418 1.00 76.94 186 PRO A O 1
ATOM 1510 N N . VAL A 1 187 ? 19.313 -10.956 -30.756 1.00 78.88 187 VAL A N 1
ATOM 1511 C CA . VAL A 1 187 ? 19.271 -11.022 -32.220 1.00 78.88 187 VAL A CA 1
ATOM 1512 C C . VAL A 1 187 ? 20.677 -11.314 -32.721 1.00 78.88 187 VAL A C 1
ATOM 1514 O O . VAL A 1 187 ? 21.616 -10.581 -32.417 1.00 78.88 187 VAL A O 1
ATOM 1517 N N . THR A 1 188 ? 20.833 -12.373 -33.511 1.00 77.00 188 THR A N 1
ATOM 1518 C CA . THR A 1 188 ? 22.084 -12.676 -34.217 1.00 77.00 188 THR A CA 1
ATOM 1519 C C . THR A 1 188 ? 21.774 -12.775 -35.707 1.00 77.00 188 THR A C 1
ATOM 1521 O O . THR A 1 188 ? 20.848 -13.479 -36.100 1.00 77.00 188 THR A O 1
ATOM 1524 N N . ASN A 1 189 ? 22.509 -12.033 -36.542 1.00 65.94 189 ASN A N 1
ATOM 1525 C CA . ASN A 1 189 ? 22.342 -11.993 -38.004 1.00 65.94 189 ASN A CA 1
ATOM 1526 C C . ASN A 1 189 ? 20.921 -11.637 -38.499 1.00 65.94 189 ASN A C 1
ATOM 1528 O O . ASN A 1 189 ? 20.447 -12.188 -39.488 1.00 65.94 189 ASN A O 1
ATOM 1532 N N . GLY A 1 190 ? 20.229 -10.711 -37.824 1.00 62.25 190 GLY A N 1
ATOM 1533 C CA . GLY A 1 190 ? 18.954 -10.155 -38.305 1.00 62.25 190 GLY A CA 1
ATOM 1534 C C . GLY A 1 190 ? 17.742 -11.092 -38.224 1.00 62.25 190 GLY A C 1
ATOM 1535 O O . GLY A 1 190 ? 16.701 -10.773 -38.789 1.00 62.25 190 GLY A O 1
ATOM 1536 N N . GLN A 1 191 ? 17.848 -12.226 -37.527 1.00 49.09 191 GLN A N 1
ATOM 1537 C CA . GLN A 1 191 ? 16.737 -13.155 -37.298 1.00 49.09 191 GLN A CA 1
ATOM 1538 C C . GLN A 1 191 ? 16.448 -13.243 -35.790 1.00 49.09 191 GLN A C 1
ATOM 1540 O O . GLN A 1 191 ? 17.331 -13.573 -34.997 1.00 49.09 191 GLN A O 1
ATOM 1545 N N . THR A 1 192 ? 15.217 -12.940 -35.377 1.00 52.56 192 THR A N 1
ATOM 1546 C CA . THR A 1 192 ? 14.722 -13.197 -34.015 1.00 52.56 192 THR A CA 1
ATOM 1547 C C . THR A 1 192 ? 14.240 -14.644 -33.930 1.00 52.56 192 THR A C 1
ATOM 1549 O O . THR A 1 192 ? 13.245 -14.982 -34.571 1.00 52.56 192 THR A O 1
ATOM 1552 N N . LYS A 1 193 ? 14.884 -15.503 -33.129 1.00 55.78 193 LYS A N 1
ATOM 1553 C CA . LYS A 1 193 ? 14.225 -16.742 -32.680 1.00 55.78 193 LYS A CA 1
ATOM 1554 C C . LYS A 1 193 ? 13.174 -16.353 -31.641 1.00 55.78 193 LYS A C 1
ATOM 1556 O O . LYS A 1 193 ? 13.515 -15.768 -30.616 1.00 55.78 193 LYS A O 1
ATOM 1561 N N . GLY A 1 194 ? 11.902 -16.587 -31.952 1.00 49.72 194 GLY A N 1
ATOM 1562 C CA . GLY A 1 194 ? 10.778 -16.187 -31.110 1.00 49.72 194 GLY A CA 1
ATOM 1563 C C . GLY A 1 194 ? 10.807 -16.865 -29.739 1.00 49.72 194 GLY A C 1
ATOM 1564 O O . GLY A 1 194 ? 11.156 -18.037 -29.614 1.00 49.72 194 GLY A O 1
ATOM 1565 N N . VAL A 1 195 ? 10.389 -16.123 -28.710 1.00 56.22 195 VAL A N 1
ATOM 1566 C CA . VAL A 1 195 ? 10.311 -16.557 -27.301 1.00 56.22 195 VAL A CA 1
ATOM 1567 C C . VAL A 1 195 ? 9.426 -17.807 -27.108 1.00 56.22 195 VAL A C 1
ATOM 1569 O O . VAL A 1 195 ? 9.562 -18.506 -26.109 1.00 56.22 195 VAL A O 1
ATOM 1572 N N . SER A 1 196 ? 8.569 -18.149 -28.076 1.00 52.44 196 SER A N 1
ATOM 1573 C CA . SER A 1 196 ? 7.684 -19.318 -28.020 1.00 52.44 196 SER A CA 1
ATOM 1574 C C . SER A 1 196 ? 8.359 -20.669 -28.293 1.00 52.44 196 SER A C 1
ATOM 1576 O O . SER A 1 196 ? 7.800 -21.683 -27.902 1.00 52.44 196 SER A O 1
ATOM 1578 N N . GLU A 1 197 ? 9.538 -20.731 -28.925 1.00 48.62 197 GLU A N 1
ATOM 1579 C CA . GLU A 1 197 ? 10.159 -22.025 -29.295 1.00 48.62 197 GLU A CA 1
ATOM 1580 C C . GLU A 1 197 ? 11.058 -22.628 -28.202 1.00 48.62 197 GLU A C 1
ATOM 1582 O O . GLU A 1 197 ? 11.394 -23.809 -28.253 1.00 48.62 197 GLU A O 1
ATOM 1587 N N . ILE A 1 198 ? 11.448 -21.848 -27.188 1.00 52.81 198 ILE A N 1
ATOM 1588 C CA . ILE A 1 198 ? 12.385 -22.303 -26.142 1.00 52.81 198 ILE A CA 1
ATOM 1589 C C . ILE A 1 198 ? 11.659 -23.086 -25.026 1.00 52.81 198 ILE A C 1
ATOM 1591 O O . ILE A 1 198 ? 12.294 -23.822 -24.268 1.00 52.81 198 ILE A O 1
ATOM 1595 N N . HIS A 1 199 ? 10.328 -22.977 -24.922 1.00 46.28 199 HIS A N 1
ATOM 1596 C CA . HIS A 1 199 ? 9.563 -23.672 -23.878 1.00 46.28 199 HIS A CA 1
ATOM 1597 C C . HIS A 1 199 ? 9.341 -25.165 -24.186 1.00 46.28 199 HIS A C 1
ATOM 1599 O O . HIS A 1 199 ? 9.367 -25.984 -23.268 1.00 46.28 199 HIS A O 1
ATOM 1605 N N . ASP A 1 200 ? 9.239 -25.544 -25.463 1.00 46.53 200 ASP A N 1
ATOM 1606 C CA . ASP A 1 200 ? 8.945 -26.930 -25.861 1.00 46.53 200 ASP A CA 1
ATOM 1607 C C . ASP A 1 200 ? 10.194 -27.827 -25.942 1.00 46.53 200 ASP A C 1
ATOM 1609 O O . ASP A 1 200 ? 10.101 -29.051 -25.831 1.00 46.53 200 ASP A O 1
ATOM 1613 N N . SER A 1 201 ? 11.396 -27.253 -26.066 1.00 47.09 201 SER A N 1
ATOM 1614 C CA . SER A 1 201 ? 12.632 -28.044 -26.172 1.00 47.09 201 SER A CA 1
ATOM 1615 C C . SER A 1 201 ? 13.134 -28.607 -24.837 1.00 47.09 201 SER A C 1
ATOM 1617 O O . SER A 1 201 ? 13.904 -29.566 -24.837 1.00 47.09 201 SER A O 1
ATOM 1619 N N . ASN A 1 202 ? 12.695 -28.051 -23.700 1.00 45.00 202 ASN A N 1
ATOM 1620 C CA . ASN A 1 202 ? 13.125 -28.497 -22.365 1.00 45.00 202 ASN A CA 1
ATOM 1621 C C . ASN A 1 202 ? 12.244 -29.602 -21.757 1.00 45.00 202 ASN A C 1
ATOM 1623 O O . ASN A 1 202 ? 12.643 -30.210 -20.766 1.00 45.00 202 ASN A O 1
ATOM 1627 N N . LEU A 1 203 ? 11.087 -29.909 -22.352 1.00 46.94 203 LEU A N 1
ATOM 1628 C CA . LEU A 1 203 ? 10.236 -31.029 -21.926 1.00 46.94 203 LEU A CA 1
ATOM 1629 C C . LEU A 1 203 ? 10.571 -32.347 -22.639 1.00 46.94 203 LEU A C 1
ATOM 1631 O O . LEU A 1 203 ? 10.199 -33.409 -22.148 1.00 46.94 203 LEU A O 1
ATOM 1635 N N . ASN A 1 204 ? 11.310 -32.304 -23.754 1.00 41.97 204 ASN A N 1
ATOM 1636 C CA . ASN A 1 204 ? 11.584 -33.495 -24.564 1.00 41.97 204 ASN A CA 1
ATOM 1637 C C . ASN A 1 204 ? 12.984 -34.106 -24.354 1.00 41.97 204 ASN A C 1
ATOM 1639 O O . ASN A 1 204 ? 13.275 -35.162 -24.906 1.00 41.97 204 ASN A O 1
ATOM 1643 N N . GLN A 1 205 ? 13.853 -33.481 -23.546 1.00 48.34 205 GLN A N 1
ATOM 1644 C CA . GLN A 1 205 ? 15.177 -34.039 -23.211 1.00 48.34 205 GLN A CA 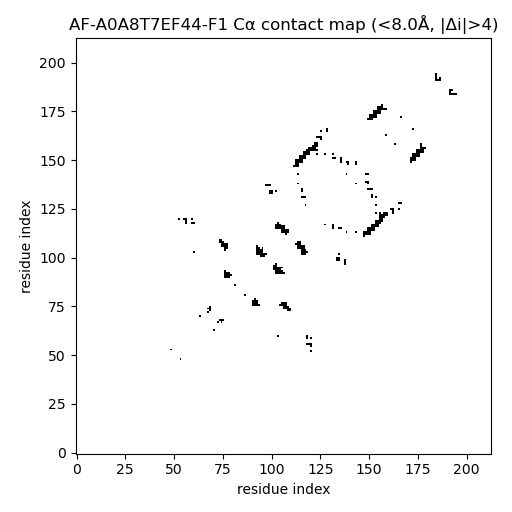1
ATOM 1645 C C . GLN A 1 205 ? 15.218 -34.796 -21.874 1.00 48.34 205 GLN A C 1
ATOM 1647 O O . GLN A 1 205 ? 16.183 -35.506 -21.609 1.00 48.34 205 GLN A O 1
ATOM 1652 N N . SER A 1 206 ? 14.173 -34.720 -21.046 1.00 47.16 206 SER A N 1
ATOM 1653 C CA . SER A 1 206 ? 14.105 -35.449 -19.770 1.00 47.16 206 SER A CA 1
ATOM 1654 C C . SER A 1 206 ? 13.551 -36.877 -19.886 1.00 47.16 206 SER A C 1
ATOM 1656 O O . SER A 1 206 ? 13.473 -37.565 -18.872 1.00 47.16 206 SER A O 1
ATOM 1658 N N . ASN A 1 207 ? 13.209 -37.353 -21.093 1.00 47.62 207 ASN A N 1
ATOM 1659 C CA . ASN A 1 207 ? 12.567 -38.661 -21.295 1.00 47.62 207 ASN A CA 1
ATOM 1660 C C . ASN A 1 207 ? 13.294 -39.615 -22.270 1.00 47.62 207 ASN A C 1
ATOM 1662 O O . ASN A 1 207 ? 12.704 -40.588 -22.728 1.00 47.62 207 ASN A O 1
ATOM 1666 N N . GLN A 1 208 ? 14.576 -39.376 -22.578 1.00 50.47 208 GLN A N 1
ATOM 1667 C CA . GLN A 1 208 ? 15.397 -40.261 -23.433 1.00 50.47 208 GLN A CA 1
ATOM 1668 C C . GLN A 1 208 ? 16.702 -40.735 -22.767 1.00 50.47 208 GLN A C 1
ATOM 1670 O O . GLN A 1 208 ? 17.697 -40.992 -23.435 1.00 50.47 208 GLN A O 1
ATOM 1675 N N . GLY A 1 209 ? 16.704 -40.876 -21.440 1.00 48.31 209 GLY A N 1
ATOM 1676 C CA . GLY A 1 209 ? 17.885 -41.290 -20.675 1.00 48.31 209 GLY A CA 1
ATOM 1677 C C . GLY A 1 209 ? 17.675 -42.484 -19.748 1.00 48.31 209 GLY A C 1
ATOM 1678 O O . GLY A 1 209 ? 18.293 -42.501 -18.689 1.00 48.31 209 GLY A O 1
ATOM 1679 N N . HIS A 1 210 ? 16.793 -43.441 -20.067 1.00 49.06 210 HIS A N 1
ATOM 1680 C CA . HIS A 1 210 ? 16.748 -44.711 -19.328 1.00 49.06 210 HIS A CA 1
ATOM 1681 C C . HIS A 1 210 ? 16.067 -45.851 -20.097 1.00 49.06 210 HIS A C 1
ATOM 1683 O O . HIS A 1 210 ? 15.050 -46.359 -19.645 1.00 49.06 210 HIS A O 1
ATOM 1689 N N . LEU A 1 211 ? 16.616 -46.252 -21.244 1.00 46.66 211 LEU A N 1
ATOM 1690 C CA . LEU A 1 211 ? 16.557 -47.630 -21.740 1.00 46.66 211 LEU A CA 1
ATOM 1691 C C . LEU A 1 211 ? 17.818 -47.854 -22.589 1.00 46.66 211 LEU A C 1
ATOM 1693 O O . LEU A 1 211 ? 18.116 -47.030 -23.447 1.00 46.66 211 LEU A O 1
ATOM 1697 N N . ASP A 1 212 ? 18.514 -48.952 -22.296 1.00 42.53 212 ASP A N 1
ATOM 1698 C CA . ASP A 1 212 ? 19.636 -49.586 -23.010 1.00 42.53 212 ASP A CA 1
ATOM 1699 C C . ASP A 1 212 ? 21.015 -49.533 -22.313 1.00 42.53 212 ASP A C 1
ATOM 1701 O O . ASP A 1 212 ? 21.607 -48.471 -22.115 1.00 42.53 212 ASP A O 1
ATOM 1705 N N . ALA A 1 213 ? 21.504 -50.761 -22.063 1.00 42.06 213 ALA A N 1
ATOM 1706 C CA . ALA A 1 213 ? 22.767 -51.250 -21.479 1.00 42.06 213 ALA A CA 1
ATOM 1707 C C . ALA A 1 213 ? 22.815 -51.451 -19.952 1.00 42.06 213 ALA A C 1
ATOM 1709 O O . ALA A 1 213 ? 23.058 -50.485 -19.197 1.00 42.06 213 ALA A O 1
#

Radius of gyration: 31.94 Å; Cα contacts (8 Å, |Δi|>4): 208; chains: 1; bounding box: 50×79×127 Å